Protein AF-A0A7W8G8N9-F1 (afdb_monomer)

Secondary structure (DSSP, 8-state):
-HHHHHHHHHHHHT--S-TTTEEEEEEEE--EEEEEESSS-EEEEEEEEEEEEEEEE-GGGEEEEEEEEEEEEEEEETT-S-PEEEEEEEEEEEEEEEEEESSSEEEEEEEEEEEEEEEEEETTEEEEEEEEEEEEEEEEEEEEETTEEEEEEEEEEEEEEEEEEEEEEEETTEEEEEEEEEEEEEEEEEEEEEEEEE-

Nearest PDB structures (foldseek):
  1uyn-assembly1_X  TM=4.243E-01  e=3.999E-04  Neisseria meningitidis
  2qom-assembly1_A  TM=3.399E-01  e=2.662E-04  Escherichia coli O157:H7
  2qom-assembly2_B  TM=3.296E-01  e=3.950E-03  Escherichia coli O157:H7
  2wvp-assembly1_A  TM=2.302E-01  e=1.428E-03  Escherichia coli K-12
  7q5c-assembly1_XXX  TM=2.613E-01  e=8.055E-03  Escherichia coli K-12

Structure (mmCIF, N/CA/C/O backbone):
data_AF-A0A7W8G8N9-F1
#
_entry.id   AF-A0A7W8G8N9-F1
#
loop_
_atom_site.group_PDB
_atom_site.id
_atom_site.type_symbol
_atom_site.label_atom_id
_atom_site.label_alt_id
_atom_site.label_comp_id
_atom_site.label_asym_id
_atom_site.label_entity_id
_atom_site.label_seq_id
_atom_site.pdbx_PDB_ins_code
_atom_site.Cartn_x
_atom_site.Cartn_y
_atom_site.Cartn_z
_atom_site.occupancy
_atom_site.B_iso_or_equiv
_atom_site.auth_seq_id
_atom_site.auth_comp_id
_atom_site.auth_asym_id
_atom_site.auth_atom_id
_atom_site.pdbx_PDB_model_num
ATOM 1 N N . MET A 1 1 ? 15.206 -19.405 14.330 1.00 48.53 1 MET A N 1
ATOM 2 C CA . MET A 1 1 ? 13.987 -19.576 13.503 1.00 48.53 1 MET A CA 1
ATOM 3 C C . MET A 1 1 ? 12.768 -20.035 14.305 1.00 48.53 1 MET A C 1
ATOM 5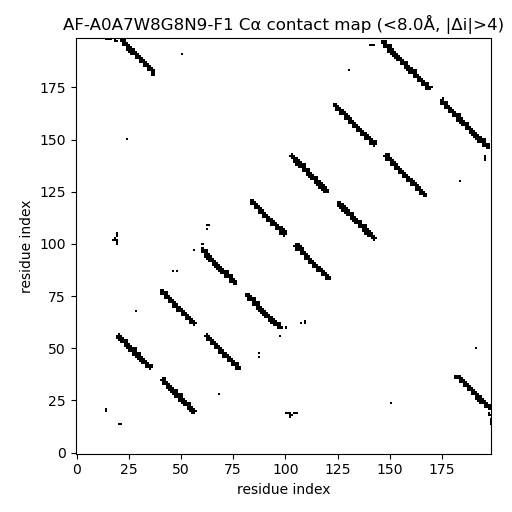 O O . MET A 1 1 ? 11.879 -19.221 14.486 1.00 48.53 1 MET A O 1
ATOM 9 N N . LYS A 1 2 ? 12.717 -21.251 14.879 1.00 38.56 2 LYS A N 1
ATOM 10 C CA . LYS A 1 2 ? 11.524 -21.741 15.622 1.00 38.56 2 LYS A CA 1
ATOM 11 C C . LYS A 1 2 ? 11.072 -20.841 16.795 1.00 38.56 2 LYS A C 1
ATOM 13 O O . LYS A 1 2 ? 9.882 -20.669 17.009 1.00 38.56 2 LYS A O 1
ATOM 18 N N . LYS A 1 3 ? 12.019 -20.209 17.503 1.00 44.34 3 LYS A N 1
ATOM 19 C CA . LYS A 1 3 ? 11.740 -19.270 18.612 1.00 44.34 3 LYS A CA 1
ATOM 20 C C . LYS A 1 3 ? 11.187 -17.907 18.158 1.00 44.34 3 LYS A C 1
ATOM 22 O O . LYS A 1 3 ? 10.448 -17.286 18.904 1.00 44.34 3 LYS A O 1
ATOM 27 N N . LEU A 1 4 ? 11.517 -17.472 16.939 1.00 42.84 4 LEU A N 1
ATOM 28 C CA . LEU A 1 4 ? 10.998 -16.233 16.342 1.00 42.84 4 LEU A CA 1
ATOM 29 C C . LEU A 1 4 ? 9.563 -16.423 15.838 1.00 42.84 4 LEU A C 1
ATOM 31 O O . LEU A 1 4 ? 8.729 -15.554 16.043 1.00 42.84 4 LEU A O 1
ATOM 35 N N . ILE A 1 5 ? 9.261 -17.596 15.270 1.00 56.84 5 ILE A N 1
ATOM 36 C CA . ILE A 1 5 ? 7.900 -17.966 14.850 1.00 56.84 5 ILE A CA 1
ATOM 37 C C . ILE A 1 5 ? 6.982 -18.111 16.070 1.00 56.84 5 ILE A C 1
ATOM 39 O O . ILE A 1 5 ? 5.859 -17.627 16.051 1.00 56.84 5 ILE A O 1
ATOM 43 N N . ALA A 1 6 ? 7.472 -18.715 17.158 1.00 49.41 6 ALA A N 1
ATOM 44 C CA . ALA A 1 6 ? 6.721 -18.813 18.409 1.00 49.41 6 ALA A CA 1
ATOM 45 C C . ALA A 1 6 ? 6.484 -17.442 19.067 1.00 49.41 6 ALA A C 1
ATOM 47 O O . ALA A 1 6 ? 5.427 -17.230 19.646 1.00 49.41 6 ALA A O 1
ATOM 48 N N . LEU A 1 7 ? 7.434 -16.506 18.951 1.00 44.06 7 LEU A N 1
ATOM 49 C CA . LEU A 1 7 ? 7.271 -15.133 19.435 1.00 44.06 7 LEU A CA 1
ATOM 50 C C . LEU A 1 7 ? 6.259 -14.352 18.584 1.00 44.06 7 LEU A C 1
ATOM 52 O O . LEU A 1 7 ? 5.399 -13.683 19.142 1.00 44.06 7 LEU A O 1
ATOM 56 N N . ALA A 1 8 ? 6.305 -14.493 17.256 1.00 47.44 8 ALA A N 1
ATOM 57 C CA . ALA A 1 8 ? 5.308 -13.914 16.356 1.00 47.44 8 ALA A CA 1
ATOM 58 C C . ALA A 1 8 ? 3.906 -14.483 16.631 1.00 47.44 8 ALA A C 1
ATOM 60 O O . ALA A 1 8 ? 2.953 -13.725 16.773 1.00 47.44 8 ALA A O 1
ATOM 61 N N . ALA A 1 9 ? 3.788 -15.802 16.810 1.00 50.22 9 ALA A N 1
ATOM 62 C CA . ALA A 1 9 ? 2.537 -16.458 17.179 1.00 50.22 9 ALA A CA 1
ATOM 63 C C . ALA A 1 9 ? 2.043 -16.041 18.574 1.00 50.22 9 ALA A C 1
ATOM 65 O O . ALA A 1 9 ? 0.850 -15.847 18.755 1.00 50.22 9 ALA A O 1
ATOM 66 N N . ALA A 1 10 ? 2.933 -15.857 19.553 1.00 50.75 10 ALA A N 1
ATOM 67 C CA . ALA A 1 10 ? 2.563 -15.395 20.891 1.00 50.75 10 ALA A CA 1
ATOM 68 C C . ALA A 1 10 ? 2.093 -13.931 20.896 1.00 50.75 10 ALA A C 1
ATOM 70 O O . ALA A 1 10 ? 1.138 -13.618 21.596 1.00 50.75 10 ALA A O 1
ATOM 71 N N . ILE A 1 11 ? 2.709 -13.061 20.086 1.00 54.09 11 ILE A N 1
ATOM 72 C CA . ILE A 1 11 ? 2.257 -11.675 19.877 1.00 54.09 11 ILE A CA 1
ATOM 73 C C . ILE A 1 11 ? 0.887 -11.651 19.181 1.00 54.09 11 ILE A C 1
ATOM 75 O O . ILE A 1 11 ? 0.039 -10.837 19.537 1.00 54.09 11 ILE A O 1
ATOM 79 N N . LEU A 1 12 ? 0.656 -12.562 18.229 1.00 45.12 12 LEU A N 1
ATOM 80 C CA . LEU A 1 12 ? -0.636 -12.728 17.559 1.00 45.12 12 LEU A CA 1
ATOM 81 C C . LEU A 1 12 ? -1.718 -13.259 18.519 1.00 45.12 12 LEU A C 1
ATOM 83 O O . LEU A 1 12 ? -2.850 -12.790 18.478 1.00 45.12 12 LEU A O 1
ATOM 87 N N . LEU A 1 13 ? -1.375 -14.202 19.404 1.00 47.62 13 LEU A N 1
ATOM 88 C CA . LEU A 1 13 ? -2.315 -14.892 20.299 1.00 47.62 13 LEU A CA 1
ATOM 89 C C . LEU A 1 13 ? -2.592 -14.162 21.624 1.00 47.62 13 LEU A C 1
ATOM 91 O O . LEU A 1 13 ? -3.596 -14.452 22.266 1.00 47.62 13 LEU A O 1
ATOM 95 N N . SER A 1 14 ? -1.745 -13.223 22.057 1.00 44.94 14 SER A N 1
ATOM 96 C CA . SER A 1 14 ? -1.940 -12.473 23.311 1.00 44.94 14 SER A CA 1
ATOM 97 C C . SER A 1 14 ? -2.883 -11.269 23.174 1.00 44.94 14 SER A C 1
ATOM 99 O O . SER A 1 14 ? -2.823 -10.355 23.991 1.00 44.94 14 SER A O 1
ATOM 101 N N . SER A 1 15 ? -3.682 -11.211 22.110 1.00 43.88 15 SER A N 1
ATOM 102 C CA . SER A 1 15 ? -4.340 -9.991 21.630 1.00 43.88 15 SER A CA 1
ATOM 103 C C . SER A 1 15 ? -5.867 -9.990 21.813 1.00 43.88 15 SER A C 1
ATOM 105 O O . SER A 1 15 ? -6.581 -9.245 21.151 1.00 43.88 15 SER A O 1
ATOM 107 N N . SER A 1 16 ? -6.374 -10.806 22.742 1.00 44.44 16 SER A N 1
ATOM 108 C CA . SER A 1 16 ? -7.806 -10.948 23.006 1.00 44.44 16 SER A CA 1
ATOM 109 C C . SER A 1 16 ? -8.349 -9.846 23.922 1.00 44.44 16 SER A C 1
ATOM 111 O O . SER A 1 16 ? -8.601 -10.108 25.096 1.00 44.44 16 SER A O 1
ATOM 113 N N . THR A 1 17 ? -8.584 -8.646 23.400 1.00 45.06 17 THR A N 1
ATOM 114 C CA . THR A 1 17 ? -9.578 -7.720 23.964 1.00 45.06 17 THR A CA 1
ATOM 115 C C . THR A 1 17 ? -10.003 -6.683 22.935 1.00 45.06 17 THR A C 1
ATOM 117 O O . THR A 1 17 ? -9.172 -6.061 22.304 1.00 45.06 17 THR A O 1
ATOM 120 N N . LEU A 1 18 ? -11.322 -6.488 22.823 1.00 47.38 18 LEU A N 1
ATOM 121 C CA . LEU A 1 18 ? -12.017 -5.422 22.091 1.00 47.38 18 LEU A CA 1
ATOM 122 C C . LEU A 1 18 ? -11.730 -5.328 20.577 1.00 47.38 18 LEU A C 1
ATOM 124 O O . LEU A 1 18 ? -10.615 -5.143 20.121 1.00 47.38 18 LEU A O 1
ATOM 128 N N . PHE A 1 19 ? -12.814 -5.317 19.794 1.00 46.56 19 PHE A N 1
ATOM 129 C CA . PHE A 1 19 ? -12.845 -5.161 18.326 1.00 46.56 19 PHE A CA 1
ATOM 130 C C . PHE A 1 19 ? -11.933 -4.049 17.767 1.00 46.56 19 PHE A C 1
ATOM 132 O O . PHE A 1 19 ? -11.552 -4.091 16.602 1.00 46.56 19 PHE A O 1
ATOM 139 N N . ALA A 1 20 ? -11.623 -3.041 18.586 1.00 52.78 20 ALA A N 1
ATOM 140 C CA . ALA A 1 20 ? -10.784 -1.915 18.214 1.00 52.78 20 ALA A CA 1
ATOM 141 C C . ALA A 1 20 ? -9.276 -2.161 18.403 1.00 52.78 20 ALA A C 1
ATOM 143 O O . ALA A 1 20 ? -8.500 -1.440 17.794 1.00 52.78 20 ALA A O 1
ATOM 144 N N . GLU A 1 21 ? -8.827 -3.121 19.217 1.00 66.81 21 GLU A N 1
ATOM 145 C CA . GLU A 1 21 ? -7.396 -3.246 19.543 1.00 66.81 21 GLU A CA 1
ATOM 146 C C . GLU A 1 21 ? -6.613 -3.984 18.460 1.00 66.81 21 GLU A C 1
ATOM 148 O O . GLU A 1 21 ? -5.436 -3.686 18.274 1.00 66.81 21 GLU A O 1
ATOM 153 N N . ASN A 1 22 ? -7.242 -4.911 17.725 1.00 77.50 22 ASN A N 1
ATOM 154 C CA . ASN A 1 22 ? -6.600 -5.654 16.641 1.00 77.50 22 ASN A CA 1
ATOM 155 C C . ASN A 1 22 ? -7.608 -6.013 15.540 1.00 77.50 22 ASN A C 1
ATOM 157 O O . ASN A 1 22 ? -8.612 -6.679 15.796 1.00 77.50 22 ASN A O 1
ATOM 161 N N . ALA A 1 23 ? -7.316 -5.619 14.303 1.00 85.06 23 ALA A N 1
ATOM 162 C CA . ALA A 1 23 ? -8.115 -5.980 13.139 1.00 85.06 23 ALA A CA 1
ATOM 163 C C . ALA A 1 23 ? -7.217 -6.399 11.975 1.00 85.06 23 ALA A C 1
ATOM 165 O O . ALA A 1 23 ? -6.182 -5.784 11.715 1.00 85.06 23 ALA A O 1
ATOM 166 N N . PHE A 1 24 ? -7.641 -7.443 11.267 1.00 91.38 24 PHE A N 1
ATOM 167 C CA . PHE A 1 24 ? -7.168 -7.732 9.924 1.00 91.38 24 PHE A CA 1
ATOM 168 C C . PHE A 1 24 ? -8.117 -7.105 8.911 1.00 91.38 24 PHE A C 1
ATOM 170 O O . PHE A 1 24 ? -9.329 -7.309 8.975 1.00 91.38 24 PHE A O 1
ATOM 177 N N . HIS A 1 25 ? -7.571 -6.381 7.951 1.00 93.44 25 HIS A N 1
ATOM 178 C CA . HIS A 1 25 ? -8.312 -5.835 6.827 1.00 93.44 25 HIS A CA 1
ATOM 179 C C . HIS A 1 25 ? -7.934 -6.606 5.568 1.00 93.44 25 HIS A C 1
ATOM 181 O O . HIS A 1 25 ? -6.755 -6.845 5.320 1.00 93.44 25 HIS A O 1
ATOM 187 N N . PHE A 1 26 ? -8.932 -6.996 4.779 1.00 93.44 26 PHE A N 1
ATOM 188 C CA . PHE A 1 26 ? -8.748 -7.654 3.486 1.00 93.44 26 PHE A CA 1
ATOM 189 C C . PHE A 1 26 ? -9.668 -7.014 2.457 1.00 93.44 26 PHE A C 1
ATOM 191 O O . PHE A 1 26 ? -10.882 -6.921 2.674 1.00 93.44 26 PHE A O 1
ATOM 198 N N . GLY A 1 27 ? -9.121 -6.579 1.331 1.00 93.62 27 GLY A N 1
ATOM 199 C CA . GLY A 1 27 ? -9.904 -5.824 0.371 1.00 93.62 27 GLY A CA 1
ATOM 200 C C . GLY A 1 27 ? -9.196 -5.546 -0.937 1.00 93.62 27 GLY A C 1
ATOM 201 O O . GLY A 1 27 ? -8.288 -6.269 -1.344 1.00 93.62 27 GLY A O 1
ATOM 202 N N . LEU A 1 28 ? -9.663 -4.493 -1.594 1.00 93.69 28 LEU A N 1
ATOM 203 C CA . LEU A 1 28 ? -9.121 -4.003 -2.848 1.00 93.69 28 LEU A CA 1
ATOM 204 C C . LEU A 1 28 ? -8.520 -2.616 -2.641 1.00 93.69 28 LEU A C 1
ATOM 206 O O . LEU A 1 28 ? -9.103 -1.786 -1.940 1.00 93.69 28 LEU A O 1
ATOM 210 N N . GLY A 1 29 ? -7.373 -2.379 -3.264 1.00 90.44 29 GLY A N 1
ATOM 211 C CA . GLY A 1 29 ? -6.749 -1.073 -3.426 1.00 90.44 29 GLY A CA 1
ATOM 212 C C . GLY A 1 29 ? -6.840 -0.623 -4.881 1.00 90.44 29 GLY A C 1
ATOM 213 O O . GLY A 1 29 ? -6.778 -1.447 -5.791 1.00 90.44 29 GLY A O 1
ATOM 214 N N . ILE A 1 30 ? -6.998 0.680 -5.107 1.00 90.25 30 ILE A N 1
ATOM 215 C CA . ILE A 1 30 ? -6.986 1.266 -6.458 1.00 90.25 30 ILE A CA 1
ATOM 216 C C . ILE A 1 30 ? -5.950 2.393 -6.487 1.00 90.25 30 ILE A C 1
ATOM 218 O O . ILE A 1 30 ? -6.334 3.566 -6.484 1.00 90.25 30 ILE A O 1
ATOM 222 N N . PRO A 1 31 ? -4.642 2.085 -6.413 1.00 85.88 31 PRO A N 1
ATOM 223 C CA . PRO A 1 31 ? -3.622 3.122 -6.424 1.00 85.88 31 PRO A CA 1
ATOM 224 C C . PRO A 1 31 ? -3.644 3.874 -7.759 1.00 85.88 31 PRO A C 1
ATOM 226 O O . PRO A 1 31 ? -3.735 3.287 -8.841 1.00 85.88 31 PRO A O 1
ATOM 229 N N . VAL A 1 32 ? -3.560 5.197 -7.660 1.00 84.69 32 VAL A N 1
ATOM 230 C CA . VAL A 1 32 ? -3.437 6.103 -8.801 1.00 84.69 32 VAL A CA 1
ATOM 231 C C . VAL A 1 32 ? -2.285 7.051 -8.515 1.00 84.69 32 VAL A C 1
ATOM 233 O O . VAL A 1 32 ? -2.294 7.754 -7.501 1.00 84.69 32 VAL A O 1
ATOM 236 N N . GLY A 1 33 ? -1.297 7.065 -9.403 1.00 82.56 33 GLY A N 1
ATOM 237 C CA . GLY A 1 33 ? -0.061 7.813 -9.210 1.00 82.56 33 GLY A CA 1
ATOM 238 C C . GLY A 1 33 ? 0.340 8.631 -10.427 1.00 82.56 33 GLY A C 1
ATOM 239 O O . GLY A 1 33 ? 0.040 8.279 -11.570 1.00 82.56 33 GLY A O 1
ATOM 240 N N . SER A 1 34 ? 1.037 9.732 -10.159 1.00 81.94 34 SER A N 1
ATOM 241 C CA . SER A 1 34 ? 1.755 10.516 -11.159 1.00 81.94 34 SER A CA 1
ATOM 242 C C . SER A 1 34 ? 3.201 10.664 -10.713 1.00 81.94 34 SER A C 1
ATOM 244 O O . SER A 1 34 ? 3.469 11.037 -9.568 1.00 81.94 34 SER A O 1
ATOM 246 N N . TYR A 1 35 ? 4.118 10.422 -11.638 1.00 79.81 35 TYR A N 1
ATOM 247 C CA . TYR A 1 35 ? 5.549 10.367 -11.382 1.00 79.81 35 TYR A CA 1
ATOM 248 C C . TYR A 1 35 ? 6.285 11.217 -12.407 1.00 79.81 35 TYR A C 1
ATOM 250 O O . TYR A 1 35 ? 5.902 11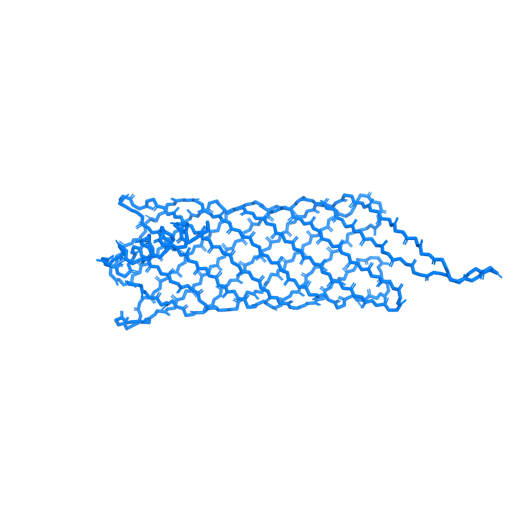.250 -13.577 1.00 79.81 35 TYR A O 1
ATOM 258 N N . SER A 1 36 ? 7.339 11.888 -11.962 1.00 76.50 36 SER A N 1
ATOM 259 C CA . SER A 1 36 ? 8.265 12.632 -12.809 1.00 76.50 36 SER A CA 1
ATOM 260 C C . SER A 1 36 ? 9.591 11.876 -12.892 1.00 76.50 36 SER A C 1
ATOM 262 O O . SER A 1 36 ? 10.226 11.632 -11.857 1.00 76.50 36 SER A O 1
ATOM 264 N N . GLY A 1 37 ? 10.000 11.508 -14.108 1.00 64.88 37 GLY A N 1
ATOM 265 C CA . GLY A 1 37 ? 11.366 11.081 -14.416 1.00 64.88 37 GLY A CA 1
ATOM 266 C C . GLY A 1 37 ? 12.279 12.290 -14.634 1.00 64.88 37 GLY A C 1
ATOM 267 O O . GLY A 1 37 ? 11.806 13.359 -15.019 1.00 64.88 37 GLY A O 1
ATOM 268 N N . ASN A 1 38 ? 13.577 12.139 -14.362 1.00 55.75 38 ASN A N 1
ATOM 269 C CA . ASN A 1 38 ? 14.533 13.241 -14.518 1.00 55.75 38 ASN A CA 1
ATOM 270 C C . ASN A 1 38 ? 14.871 13.548 -15.987 1.00 55.75 38 ASN A C 1
ATOM 272 O O . ASN A 1 38 ? 15.139 14.712 -16.274 1.00 55.75 38 ASN A O 1
ATOM 276 N N . ASP A 1 39 ? 14.816 12.562 -16.894 1.00 54.69 39 ASP A N 1
ATOM 277 C CA . ASP A 1 39 ? 15.228 12.746 -18.295 1.00 54.69 39 ASP A CA 1
ATOM 278 C C . ASP A 1 39 ? 14.224 12.186 -19.337 1.00 54.69 39 ASP A C 1
ATOM 280 O O . ASP A 1 39 ? 14.036 12.821 -20.376 1.00 54.69 39 ASP A O 1
ATOM 284 N N . ASP A 1 40 ? 13.486 11.102 -19.045 1.00 50.97 40 ASP A N 1
ATOM 285 C CA . ASP A 1 40 ? 12.610 10.408 -20.024 1.00 50.97 40 ASP A CA 1
ATOM 286 C C . ASP A 1 40 ? 11.085 10.630 -19.860 1.00 50.97 40 ASP A C 1
ATOM 288 O O . ASP A 1 40 ? 10.252 9.884 -20.387 1.00 50.97 40 ASP A O 1
ATOM 292 N N . GLY A 1 41 ? 10.702 11.714 -19.181 1.00 60.81 41 GLY A N 1
ATOM 293 C CA . GLY A 1 41 ? 9.319 12.196 -19.132 1.00 60.81 41 GLY A CA 1
ATOM 294 C C . GLY A 1 41 ? 8.485 11.673 -17.958 1.00 60.81 41 GLY A C 1
ATOM 295 O O . GLY A 1 41 ? 8.851 10.751 -17.226 1.00 60.81 41 GLY A O 1
ATOM 296 N N . ASP A 1 42 ? 7.345 12.326 -17.736 1.00 76.69 42 ASP A N 1
ATOM 297 C CA . ASP A 1 42 ? 6.413 11.939 -16.676 1.00 76.69 42 ASP A CA 1
ATOM 298 C C . ASP A 1 42 ? 5.716 10.616 -17.036 1.00 76.69 42 ASP A C 1
ATOM 300 O O . ASP A 1 42 ? 5.434 10.340 -18.204 1.00 76.69 42 ASP A O 1
ATOM 304 N N . PHE A 1 43 ? 5.329 9.825 -16.040 1.00 76.69 43 PHE A N 1
ATOM 305 C CA . PHE A 1 43 ? 4.462 8.665 -16.239 1.00 76.69 43 PHE A CA 1
ATOM 306 C C . PHE A 1 43 ? 3.326 8.639 -15.220 1.00 76.69 43 PHE A C 1
ATOM 308 O O . PHE A 1 43 ? 3.410 9.199 -14.127 1.00 76.69 43 PHE A O 1
ATOM 315 N N . SER A 1 44 ? 2.228 7.991 -15.599 1.00 82.94 44 SER A N 1
ATOM 316 C CA . SER A 1 44 ? 1.085 7.747 -14.720 1.00 82.94 44 SER A CA 1
ATOM 317 C C . SER A 1 44 ? 0.876 6.254 -14.532 1.00 82.94 44 SER A C 1
ATOM 319 O O . SER A 1 44 ? 1.126 5.462 -15.446 1.00 82.94 44 SER A O 1
ATOM 321 N N . THR A 1 45 ? 0.418 5.872 -13.345 1.00 80.88 45 THR A N 1
ATOM 322 C CA . THR A 1 45 ? 0.079 4.484 -13.035 1.00 80.88 45 THR A CA 1
ATOM 323 C C . THR A 1 45 ? -1.362 4.394 -12.564 1.00 80.88 45 THR A C 1
ATOM 325 O O . THR A 1 45 ? -1.890 5.276 -11.878 1.00 80.88 45 THR A O 1
ATOM 328 N N . SER A 1 46 ? -2.005 3.301 -12.953 1.00 84.19 46 SER A N 1
ATOM 329 C CA . SER A 1 46 ? -3.295 2.891 -12.414 1.00 84.19 46 SER A CA 1
ATOM 330 C C . SER A 1 46 ? -3.284 1.384 -12.252 1.00 84.19 46 SER A C 1
ATOM 332 O O . SER A 1 46 ? -3.043 0.678 -13.235 1.00 84.19 46 SER A O 1
ATOM 334 N N . ALA A 1 47 ? -3.563 0.899 -11.049 1.00 86.19 47 ALA A N 1
ATOM 335 C CA . ALA A 1 47 ? -3.635 -0.529 -10.771 1.00 86.19 47 ALA A CA 1
ATOM 336 C C . ALA A 1 47 ? -4.884 -0.885 -9.965 1.00 86.19 47 ALA A C 1
ATOM 338 O O . ALA A 1 47 ? -5.586 -0.018 -9.433 1.00 86.19 47 ALA A O 1
ATOM 339 N N . VAL A 1 48 ? -5.163 -2.182 -9.909 1.00 90.12 48 VAL A N 1
ATOM 340 C CA . VAL A 1 48 ? -6.089 -2.771 -8.950 1.00 90.12 48 VAL A CA 1
ATOM 341 C C . VAL A 1 48 ? -5.330 -3.840 -8.187 1.00 90.12 48 VAL A C 1
ATOM 343 O O . VAL A 1 48 ? -4.830 -4.802 -8.776 1.00 90.12 48 VAL A O 1
ATOM 346 N N . ASP A 1 49 ? -5.309 -3.682 -6.871 1.00 90.44 49 ASP A N 1
ATOM 347 C CA . ASP A 1 49 ? -4.525 -4.525 -5.987 1.00 90.44 49 ASP A CA 1
ATOM 348 C C . ASP A 1 49 ? -5.428 -5.258 -5.003 1.00 90.44 49 ASP A C 1
ATOM 350 O O . ASP A 1 49 ? -6.411 -4.714 -4.499 1.00 90.44 49 ASP A O 1
ATOM 354 N N . PHE A 1 50 ? -5.064 -6.492 -4.675 1.00 94.06 50 PHE A N 1
ATOM 355 C CA . PHE A 1 50 ? -5.483 -7.097 -3.425 1.00 94.06 50 PHE A CA 1
ATOM 356 C C . PHE A 1 50 ? -4.712 -6.434 -2.288 1.00 94.06 50 PHE A C 1
ATOM 358 O O . PHE A 1 50 ? -3.484 -6.368 -2.315 1.00 94.06 50 PHE A O 1
ATOM 365 N N . TYR A 1 51 ? -5.439 -5.981 -1.275 1.00 93.81 51 TYR A N 1
ATOM 366 C CA . TYR A 1 51 ? -4.886 -5.332 -0.100 1.00 93.81 51 TYR A CA 1
ATOM 367 C C . TYR A 1 51 ? -5.125 -6.169 1.147 1.00 93.81 51 TYR A C 1
ATOM 369 O O . TYR A 1 51 ? -6.237 -6.655 1.379 1.00 93.81 51 TYR A O 1
ATOM 377 N N . ALA A 1 52 ? -4.096 -6.272 1.980 1.00 94.25 52 ALA A N 1
ATOM 378 C CA . ALA A 1 52 ? -4.219 -6.782 3.328 1.00 94.25 52 ALA A CA 1
ATOM 379 C C . ALA A 1 52 ? -3.450 -5.900 4.309 1.00 94.25 52 ALA A C 1
ATOM 381 O O . ALA A 1 52 ? -2.302 -5.532 4.058 1.00 94.25 52 ALA A O 1
ATOM 382 N N . ASP A 1 53 ? -4.046 -5.623 5.463 1.00 93.44 53 ASP A N 1
ATOM 383 C CA . ASP A 1 53 ? -3.317 -5.036 6.579 1.00 93.44 53 ASP A CA 1
ATOM 384 C C . ASP A 1 53 ? -3.672 -5.688 7.909 1.00 93.44 53 ASP A C 1
ATOM 386 O O . ASP A 1 53 ? -4.735 -6.283 8.096 1.00 93.44 53 ASP A O 1
ATOM 390 N N . TRP A 1 54 ? -2.728 -5.585 8.831 1.00 92.94 54 TRP A N 1
ATOM 391 C CA . TRP A 1 54 ? -2.946 -5.822 10.240 1.00 92.94 54 TRP A CA 1
ATOM 392 C C . TRP A 1 54 ? -2.784 -4.501 10.971 1.00 92.94 54 TRP A C 1
ATOM 394 O O . TRP A 1 54 ? -1.695 -3.923 10.976 1.00 92.94 54 TRP A O 1
ATOM 404 N N . THR A 1 55 ? -3.852 -4.051 11.618 1.00 91.00 55 THR A N 1
ATOM 405 C CA . THR A 1 55 ? -3.863 -2.837 12.427 1.00 91.00 55 THR A CA 1
ATOM 406 C C . THR A 1 55 ? -4.004 -3.199 13.897 1.00 91.00 55 THR A C 1
ATOM 408 O O . THR A 1 55 ? -4.898 -3.952 14.287 1.00 91.00 55 THR A O 1
ATOM 411 N N . ARG A 1 56 ? -3.136 -2.613 14.722 1.00 88.44 56 ARG A N 1
ATOM 412 C CA . ARG A 1 56 ? -3.157 -2.697 16.178 1.00 88.44 56 ARG A CA 1
ATOM 413 C C . ARG A 1 56 ? -3.325 -1.316 16.795 1.00 88.44 56 ARG A C 1
ATOM 415 O O . ARG A 1 56 ? -2.568 -0.397 16.486 1.00 88.44 56 ARG A O 1
ATOM 422 N N . ILE A 1 57 ? -4.254 -1.198 17.733 1.00 88.00 57 ILE A N 1
ATOM 423 C CA . ILE A 1 57 ? -4.464 -0.004 18.549 1.00 88.00 57 ILE A CA 1
ATOM 424 C C . ILE A 1 57 ? -4.114 -0.363 19.988 1.00 88.00 57 ILE A C 1
ATOM 426 O O . ILE A 1 57 ? -4.765 -1.182 20.627 1.00 88.00 57 ILE A O 1
ATOM 430 N N . ALA A 1 58 ? -3.029 0.224 20.477 1.00 81.81 58 ALA A N 1
ATOM 431 C CA . ALA A 1 58 ? -2.587 0.092 21.852 1.00 81.81 58 ALA A CA 1
ATOM 432 C C . ALA A 1 58 ? -3.368 1.033 22.782 1.00 81.81 58 ALA A C 1
ATOM 434 O O . ALA A 1 58 ? -4.136 1.902 22.352 1.00 81.81 58 ALA A O 1
ATOM 435 N N . GLU A 1 59 ? -3.122 0.884 24.084 1.00 71.69 59 GLU A N 1
ATOM 436 C CA . GLU A 1 59 ? -3.688 1.761 25.102 1.00 71.69 59 GLU A CA 1
ATOM 437 C C . GLU A 1 59 ? -3.457 3.238 24.757 1.00 71.69 59 GLU A C 1
ATOM 439 O O . GLU A 1 59 ? -2.383 3.642 24.302 1.00 71.69 59 GLU A O 1
ATOM 444 N N . ARG A 1 60 ? -4.482 4.060 25.010 1.00 78.12 60 ARG A N 1
ATOM 445 C CA . ARG A 1 60 ? -4.504 5.500 24.707 1.00 78.12 60 ARG A CA 1
ATOM 446 C C . ARG A 1 60 ? -4.514 5.842 23.218 1.00 78.12 60 ARG A C 1
ATOM 448 O O . ARG A 1 60 ? -4.216 6.985 22.898 1.00 78.12 60 ARG A O 1
ATOM 455 N N . GLY A 1 61 ? -4.858 4.909 22.331 1.00 84.06 61 GLY A N 1
ATOM 456 C CA . GLY A 1 61 ? -5.120 5.192 20.916 1.00 84.06 61 GLY A CA 1
ATOM 457 C C . GLY A 1 61 ? -3.882 5.186 20.019 1.00 84.06 61 GLY A C 1
ATOM 458 O O . GLY A 1 61 ? -4.003 5.447 18.823 1.00 84.06 61 GLY A O 1
ATOM 459 N N . PHE A 1 62 ? -2.694 4.867 20.546 1.00 89.75 62 PHE A N 1
ATOM 460 C CA . PHE A 1 62 ? -1.513 4.683 19.702 1.00 89.75 62 PHE A CA 1
ATOM 461 C C . PHE A 1 62 ? -1.764 3.556 18.700 1.00 89.75 62 PHE A C 1
ATOM 463 O O . PHE A 1 62 ? -2.159 2.459 19.082 1.00 89.75 62 PHE A O 1
ATOM 470 N N . THR A 1 63 ? -1.551 3.831 17.420 1.00 91.75 63 THR A N 1
ATOM 471 C CA . THR A 1 63 ? -1.909 2.925 16.328 1.00 91.75 63 THR A CA 1
ATOM 472 C C . THR A 1 63 ? -0.664 2.501 15.572 1.00 91.75 63 THR A C 1
ATOM 474 O O . THR A 1 63 ? 0.179 3.332 15.239 1.00 91.75 63 THR A O 1
ATOM 477 N N . PHE A 1 64 ? -0.574 1.213 15.280 1.00 92.44 64 PHE A N 1
ATOM 478 C CA . PHE A 1 64 ? 0.447 0.602 14.446 1.00 92.44 64 PHE A CA 1
ATOM 479 C C . PHE A 1 64 ? -0.229 -0.233 13.363 1.00 92.44 64 PHE A C 1
ATOM 481 O O . PHE A 1 64 ? -1.207 -0.918 13.655 1.00 92.44 64 PHE A O 1
ATOM 488 N N . ASN A 1 65 ? 0.285 -0.212 12.137 1.00 93.00 65 ASN A N 1
ATOM 489 C CA . ASN A 1 65 ? -0.159 -1.133 11.098 1.00 93.00 65 ASN A CA 1
ATOM 490 C C . ASN A 1 65 ? 1.014 -1.739 10.320 1.00 93.00 65 ASN A C 1
ATOM 492 O O . ASN A 1 65 ? 2.084 -1.141 10.212 1.00 93.00 65 ASN A O 1
ATOM 496 N N . LEU A 1 66 ? 0.783 -2.935 9.787 1.00 94.88 66 LEU A N 1
ATOM 497 C CA . LEU A 1 66 ? 1.597 -3.579 8.762 1.00 94.88 66 LEU A CA 1
ATOM 498 C C . LEU A 1 66 ? 0.699 -3.849 7.568 1.00 94.88 66 LEU A C 1
ATOM 500 O O . LEU A 1 66 ? -0.362 -4.446 7.741 1.00 94.88 66 LEU A O 1
ATOM 504 N N . ASN A 1 67 ? 1.114 -3.431 6.381 1.00 93.94 67 ASN A N 1
ATOM 505 C CA . ASN A 1 67 ? 0.306 -3.544 5.178 1.00 93.94 67 ASN A CA 1
ATOM 506 C C . ASN A 1 67 ? 1.067 -4.206 4.028 1.00 93.94 67 ASN A C 1
ATOM 508 O O . ASN A 1 67 ? 2.293 -4.146 3.931 1.00 93.94 67 ASN A O 1
ATOM 512 N N . PHE A 1 68 ? 0.297 -4.868 3.176 1.00 94.56 68 PHE A N 1
ATOM 513 C CA . PHE A 1 68 ? 0.740 -5.542 1.971 1.00 94.56 68 PHE A CA 1
ATOM 514 C C . PHE A 1 68 ? -0.278 -5.293 0.860 1.00 94.56 68 PHE A C 1
ATOM 516 O O . PHE A 1 68 ? -1.490 -5.323 1.096 1.00 94.56 68 PHE A O 1
ATOM 523 N N . ALA A 1 69 ? 0.205 -5.096 -0.359 1.00 93.44 69 ALA A N 1
ATOM 524 C CA . ALA A 1 69 ? -0.625 -5.221 -1.542 1.00 93.44 69 ALA A CA 1
ATOM 525 C C . ALA A 1 69 ? 0.089 -5.963 -2.660 1.00 93.44 69 ALA A C 1
ATOM 527 O O . ALA A 1 69 ? 1.310 -5.898 -2.787 1.00 93.44 69 ALA A O 1
ATOM 528 N N . ALA A 1 70 ? -0.706 -6.648 -3.472 1.00 93.69 70 ALA A N 1
ATOM 529 C CA . ALA A 1 70 ? -0.263 -7.194 -4.738 1.00 93.69 70 ALA A CA 1
ATOM 530 C C . ALA A 1 70 ? -1.365 -7.046 -5.778 1.00 93.69 70 ALA A C 1
ATOM 532 O O . ALA A 1 70 ? -2.533 -7.310 -5.484 1.00 93.69 70 ALA A O 1
ATOM 533 N N . GLY A 1 71 ? -1.004 -6.664 -6.990 1.00 92.88 71 GLY A N 1
ATOM 534 C CA . GLY A 1 71 ? -1.981 -6.409 -8.032 1.00 92.88 71 GLY A CA 1
ATOM 535 C C . GLY A 1 71 ? -1.380 -6.290 -9.407 1.00 92.88 71 GLY A C 1
ATOM 536 O O . GLY A 1 71 ? -0.227 -6.641 -9.635 1.00 92.88 71 GLY A O 1
ATOM 537 N N . SER A 1 72 ? -2.206 -5.805 -10.322 1.00 90.69 72 SER A N 1
ATOM 538 C CA . SER A 1 72 ? -1.809 -5.562 -11.702 1.00 90.69 72 SER A CA 1
ATOM 539 C C . SER A 1 72 ? -2.451 -4.279 -12.205 1.00 90.69 72 SER A C 1
ATOM 541 O O . SER A 1 72 ? -3.528 -3.873 -11.753 1.00 90.69 72 SER A O 1
ATOM 543 N N . GLY A 1 73 ? -1.783 -3.628 -13.140 1.00 89.25 73 GLY A N 1
ATOM 544 C CA . GLY A 1 73 ? -2.189 -2.339 -13.653 1.00 89.25 73 GLY A CA 1
ATOM 545 C C . GLY A 1 73 ? -1.501 -1.993 -14.955 1.00 89.25 73 GLY A C 1
ATOM 546 O O . GLY A 1 73 ? -0.898 -2.829 -15.623 1.00 89.25 73 GLY A O 1
ATOM 547 N N . THR A 1 74 ? -1.595 -0.717 -15.298 1.00 85.88 74 THR A N 1
ATOM 548 C CA . THR A 1 74 ? -0.946 -0.156 -16.475 1.00 85.88 74 THR A CA 1
ATOM 549 C C . THR A 1 74 ? -0.054 1.004 -16.076 1.00 85.88 74 THR A C 1
ATOM 551 O O . THR A 1 74 ? -0.494 1.900 -15.348 1.00 85.88 74 THR A O 1
ATOM 554 N N . LEU A 1 75 ? 1.163 1.019 -16.609 1.00 83.12 75 LEU A N 1
ATOM 555 C CA . LEU A 1 75 ? 2.064 2.162 -16.571 1.00 83.12 75 LEU A CA 1
ATOM 556 C C . LEU A 1 75 ? 2.036 2.846 -17.937 1.00 83.12 75 LEU A C 1
ATOM 558 O O . LEU A 1 75 ? 2.301 2.221 -18.967 1.00 83.12 75 LEU A O 1
ATOM 562 N N . LYS A 1 76 ? 1.687 4.134 -17.938 1.00 83.62 76 LYS A N 1
ATOM 563 C CA . LYS A 1 76 ? 1.541 4.950 -19.146 1.00 83.62 76 LYS A CA 1
ATOM 564 C C . LYS A 1 76 ? 2.557 6.090 -19.129 1.00 83.62 76 LYS A C 1
ATOM 566 O O . LYS A 1 76 ? 2.351 7.056 -18.383 1.00 83.62 76 LYS A O 1
ATOM 571 N N . PRO A 1 77 ? 3.638 6.001 -19.920 1.00 75.06 77 PRO A N 1
ATOM 572 C CA . PRO A 1 77 ? 4.538 7.126 -20.133 1.00 75.06 77 PRO A CA 1
ATOM 573 C C . PRO A 1 77 ? 3.789 8.243 -20.868 1.00 75.06 77 PRO A C 1
ATOM 575 O O . PRO A 1 77 ? 3.074 7.978 -21.834 1.00 75.06 77 PRO A O 1
ATOM 578 N N . LYS A 1 78 ? 3.938 9.491 -20.426 1.00 70.81 78 LYS A N 1
ATOM 579 C CA . LYS A 1 78 ? 3.222 10.650 -20.982 1.00 70.81 78 LYS A CA 1
ATOM 580 C C . LYS A 1 78 ? 3.635 10.963 -22.422 1.00 70.81 78 LYS A C 1
ATOM 582 O O . LYS A 1 78 ? 2.787 11.362 -23.214 1.00 70.81 78 LYS A O 1
ATOM 587 N N . ASP A 1 79 ? 4.899 10.704 -22.750 1.00 69.44 79 ASP A N 1
ATOM 588 C CA . ASP A 1 79 ? 5.480 10.902 -24.084 1.00 69.44 79 ASP A CA 1
ATOM 589 C C . ASP A 1 79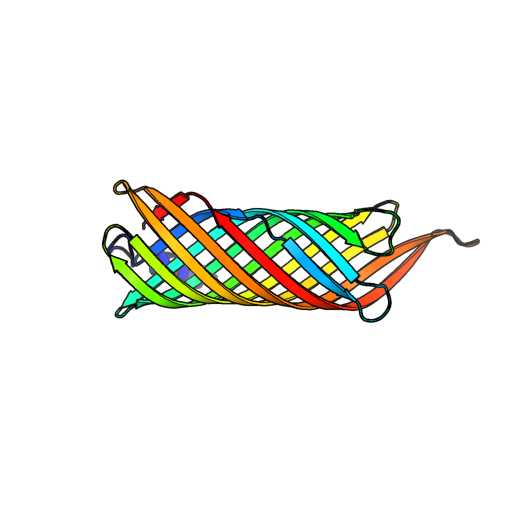 ? 5.650 9.579 -24.866 1.00 69.44 79 ASP A C 1
ATOM 591 O O . ASP A 1 79 ? 6.213 9.549 -25.962 1.00 69.44 79 ASP A O 1
ATOM 595 N N . GLY A 1 80 ? 5.161 8.462 -24.315 1.00 61.72 80 GLY A N 1
ATOM 596 C CA . GLY A 1 80 ? 5.303 7.127 -24.896 1.00 61.72 80 GLY A CA 1
ATOM 597 C C . GLY A 1 80 ? 4.146 6.725 -25.811 1.00 61.72 80 GLY A C 1
ATOM 598 O O . GLY A 1 80 ? 2.991 7.071 -25.587 1.00 61.72 80 GLY A O 1
ATOM 599 N N . ASN A 1 81 ? 4.448 5.905 -26.822 1.00 64.44 81 ASN A N 1
ATOM 600 C CA . ASN A 1 81 ? 3.444 5.336 -27.735 1.00 64.44 81 ASN A CA 1
ATOM 601 C C . ASN A 1 81 ? 2.826 4.012 -27.239 1.00 64.44 81 ASN A C 1
ATOM 603 O O . ASN A 1 81 ? 1.994 3.432 -27.940 1.00 64.44 81 ASN A O 1
ATOM 607 N N . PHE A 1 82 ? 3.244 3.490 -26.078 1.00 71.38 82 PHE A N 1
ATOM 608 C CA . PHE A 1 82 ? 2.830 2.167 -25.607 1.00 71.38 82 PHE A CA 1
ATOM 609 C C . PHE A 1 82 ? 2.645 2.112 -24.085 1.00 71.38 82 PHE A C 1
ATOM 611 O O . PHE A 1 82 ? 3.531 2.510 -23.336 1.00 71.38 82 PHE A O 1
ATOM 618 N N . ASP A 1 83 ? 1.524 1.527 -23.656 1.00 82.94 83 ASP A N 1
ATOM 619 C CA . ASP A 1 83 ? 1.235 1.206 -22.250 1.00 82.94 83 ASP A CA 1
ATOM 620 C C . ASP A 1 83 ? 1.956 -0.088 -21.839 1.00 82.94 83 ASP A C 1
ATOM 622 O O . ASP A 1 83 ? 1.937 -1.051 -22.611 1.00 82.94 83 ASP A O 1
ATOM 626 N N . PHE A 1 84 ? 2.555 -0.141 -20.651 1.00 82.12 84 PHE A N 1
ATOM 627 C CA . PHE A 1 84 ? 3.102 -1.372 -20.070 1.00 82.12 84 PHE A CA 1
ATOM 628 C C . PHE A 1 84 ? 2.078 -1.999 -19.131 1.00 82.12 84 PHE A C 1
ATOM 630 O O . PHE A 1 84 ? 1.572 -1.313 -18.243 1.00 82.12 84 PHE A O 1
ATOM 637 N N . ASP A 1 85 ? 1.816 -3.294 -19.297 1.00 89.06 85 ASP A N 1
ATOM 638 C CA . ASP A 1 85 ? 1.131 -4.075 -18.269 1.00 89.06 85 ASP A CA 1
ATOM 639 C C . ASP A 1 85 ? 2.140 -4.342 -17.150 1.00 89.06 85 ASP A C 1
ATOM 641 O O . ASP A 1 85 ? 3.252 -4.816 -17.411 1.00 89.06 85 ASP A O 1
ATOM 645 N N . VAL A 1 86 ? 1.778 -3.969 -15.926 1.00 88.06 86 VAL A N 1
ATOM 646 C CA . VAL A 1 86 ? 2.658 -4.049 -14.760 1.00 88.06 86 VAL A CA 1
ATOM 647 C C . VAL A 1 86 ? 1.998 -4.844 -13.646 1.00 88.06 86 VAL A C 1
ATOM 649 O O . VAL A 1 86 ? 0.819 -4.653 -13.353 1.00 88.06 86 VAL A O 1
ATOM 652 N N . ASP A 1 87 ? 2.775 -5.699 -13.001 1.00 91.56 87 ASP A N 1
ATOM 653 C CA . ASP A 1 87 ? 2.467 -6.282 -11.706 1.00 91.56 87 ASP A CA 1
ATOM 654 C C . ASP A 1 87 ? 2.990 -5.352 -10.611 1.00 91.56 87 ASP A C 1
ATOM 656 O O . ASP A 1 87 ? 4.081 -4.789 -10.731 1.00 91.56 87 ASP A O 1
ATOM 660 N N . ASN A 1 88 ? 2.210 -5.199 -9.544 1.00 90.50 88 ASN A N 1
ATOM 661 C CA . ASN A 1 88 ? 2.540 -4.360 -8.402 1.0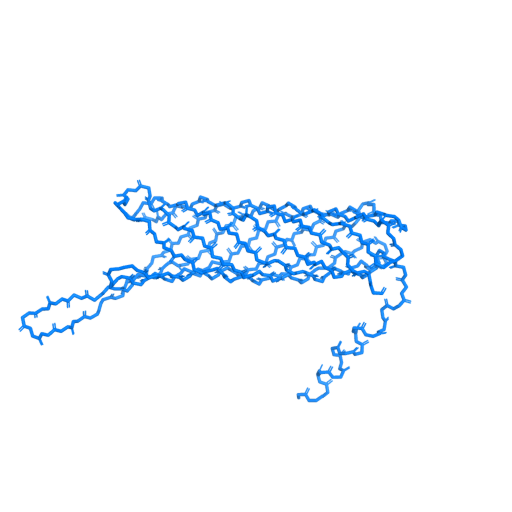0 90.50 88 ASN A CA 1
ATOM 662 C C . ASN A 1 88 ? 2.690 -5.192 -7.127 1.00 90.50 88 ASN A C 1
ATOM 664 O O . ASN A 1 88 ? 1.853 -6.054 -6.857 1.00 90.50 88 ASN A O 1
ATOM 668 N N . PHE A 1 89 ? 3.708 -4.899 -6.319 1.00 92.75 89 PHE A N 1
ATOM 669 C CA . PHE A 1 89 ? 3.914 -5.467 -4.989 1.00 92.75 89 PHE A CA 1
ATOM 670 C C . PHE A 1 89 ? 4.348 -4.383 -4.004 1.00 92.75 89 PHE A C 1
ATOM 672 O O . PHE A 1 89 ? 5.458 -3.863 -4.095 1.00 92.75 89 PHE A O 1
ATOM 679 N N . ALA A 1 90 ? 3.521 -4.131 -2.991 1.00 92.19 90 ALA A N 1
ATOM 680 C CA . ALA A 1 90 ? 3.780 -3.128 -1.968 1.00 92.19 90 ALA A CA 1
ATOM 681 C C . ALA A 1 90 ? 3.868 -3.750 -0.572 1.00 92.19 90 ALA A C 1
ATOM 683 O O . ALA A 1 90 ? 3.050 -4.597 -0.203 1.00 92.19 90 ALA A O 1
ATOM 684 N N . PHE A 1 91 ? 4.803 -3.264 0.240 1.00 94.62 91 PHE A N 1
ATOM 685 C CA . PHE A 1 91 ? 4.913 -3.586 1.662 1.00 94.62 91 PHE A CA 1
ATOM 686 C C . PHE A 1 91 ? 5.123 -2.307 2.464 1.00 94.62 91 PHE A C 1
ATOM 688 O O . PHE A 1 91 ? 6.001 -1.512 2.133 1.00 94.62 91 PHE A O 1
ATOM 695 N N . GLY A 1 92 ? 4.390 -2.144 3.561 1.00 95.12 92 GLY A N 1
ATOM 696 C CA . GLY A 1 92 ? 4.489 -0.948 4.386 1.00 95.12 92 GLY A CA 1
ATOM 697 C C . GLY A 1 92 ? 4.231 -1.179 5.862 1.00 95.12 92 GLY A C 1
ATOM 698 O O . GLY A 1 92 ? 3.752 -2.230 6.301 1.00 95.12 92 GLY A O 1
ATOM 699 N N . ALA A 1 93 ? 4.575 -0.158 6.634 1.00 95.31 93 ALA A N 1
ATOM 700 C CA . ALA A 1 93 ? 4.293 -0.064 8.048 1.00 95.31 93 ALA A CA 1
ATOM 701 C C . ALA A 1 93 ? 3.953 1.379 8.419 1.00 95.31 93 ALA A C 1
ATOM 703 O O . ALA A 1 93 ? 4.620 2.324 7.991 1.00 95.31 93 ALA A O 1
ATOM 704 N N . GLY A 1 94 ? 2.962 1.535 9.288 1.00 95.25 94 GLY A N 1
ATOM 705 C CA . GLY A 1 94 ? 2.472 2.838 9.702 1.00 95.25 94 GLY A CA 1
ATOM 706 C C . GLY A 1 94 ? 2.376 2.984 11.209 1.00 95.25 94 GLY A C 1
ATOM 707 O O . GLY A 1 94 ? 2.078 2.032 11.931 1.00 95.25 94 GLY A O 1
ATOM 708 N N . PHE A 1 95 ? 2.587 4.209 11.681 1.00 95.19 95 PHE A N 1
ATOM 709 C CA . PHE A 1 95 ? 2.410 4.591 13.081 1.00 95.19 95 PHE A CA 1
ATOM 710 C C . PHE A 1 95 ? 1.536 5.835 13.179 1.00 95.19 95 PHE A C 1
ATOM 712 O O . PHE A 1 95 ? 1.613 6.732 12.338 1.00 95.19 95 PHE A O 1
ATOM 719 N N . GLY A 1 96 ? 0.711 5.924 14.215 1.00 94.50 96 GLY A N 1
ATOM 720 C CA . GLY A 1 96 ? -0.159 7.076 14.383 1.00 94.50 96 GLY A CA 1
ATOM 721 C C . GLY A 1 96 ? -1.0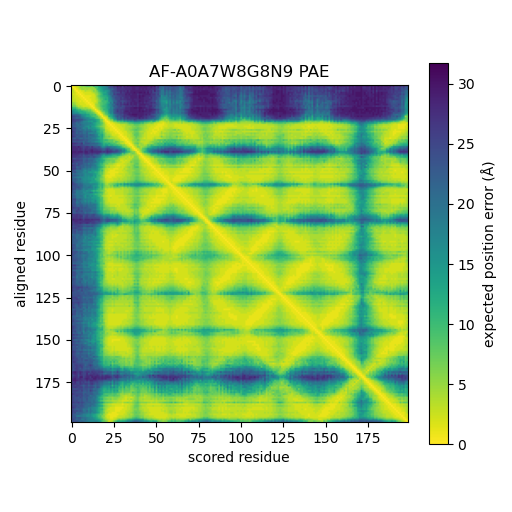92 6.994 15.571 1.00 94.50 96 GLY A C 1
ATOM 722 O O . GLY A 1 96 ? -0.744 6.457 16.626 1.00 94.50 96 GLY A O 1
ATOM 723 N N . TYR A 1 97 ? -2.277 7.568 15.395 1.00 93.00 97 TYR A N 1
ATOM 724 C CA . TYR A 1 97 ? -3.231 7.756 16.474 1.00 93.00 97 TYR A CA 1
ATOM 725 C C . TYR A 1 97 ? -4.674 7.513 16.026 1.00 93.00 97 TYR A C 1
ATOM 727 O O . TYR A 1 97 ? -5.080 7.904 14.932 1.00 93.00 97 TYR A O 1
ATOM 735 N N . SER A 1 98 ? -5.451 6.892 16.908 1.00 91.88 98 SER A N 1
ATOM 736 C CA . SER A 1 98 ? -6.887 6.675 16.766 1.00 91.88 98 SER A CA 1
ATOM 737 C C . SER A 1 98 ? -7.652 7.770 17.498 1.00 91.88 98 SER A C 1
ATOM 739 O O . SER A 1 98 ? -7.625 7.837 18.724 1.00 91.88 98 SER A O 1
ATOM 741 N N . PHE A 1 99 ? -8.361 8.623 16.759 1.00 88.69 99 PHE A N 1
ATOM 742 C CA . PHE A 1 99 ? -9.189 9.688 17.344 1.00 88.69 99 PHE A CA 1
ATOM 743 C C . PHE A 1 99 ? -10.541 9.170 17.817 1.00 88.69 99 PHE A C 1
ATOM 745 O O . PHE A 1 99 ? -11.128 9.695 18.760 1.00 88.69 99 PHE A O 1
ATOM 752 N N . ILE A 1 100 ? -11.042 8.145 17.133 1.00 86.81 100 ILE A N 1
ATOM 753 C CA . ILE A 1 100 ? -12.251 7.426 17.502 1.00 86.81 100 ILE A CA 1
ATOM 754 C C . ILE A 1 100 ? -11.848 5.963 17.574 1.00 86.81 100 ILE A C 1
ATOM 756 O O . ILE A 1 100 ? -11.326 5.430 16.602 1.00 86.81 100 ILE A O 1
ATOM 760 N N . HIS A 1 101 ? -12.068 5.322 18.714 1.00 83.88 101 HIS A N 1
ATOM 761 C CA . HIS A 1 101 ? -11.922 3.878 18.859 1.00 83.88 101 HIS A CA 1
ATOM 762 C C . HIS A 1 101 ? -12.939 3.402 19.903 1.00 83.88 101 HIS A C 1
ATOM 764 O O . HIS A 1 101 ? -12.759 3.539 21.110 1.00 83.88 101 HIS A O 1
ATOM 770 N N . ASN A 1 102 ? -14.084 2.918 19.439 1.00 83.88 102 ASN A N 1
ATOM 771 C CA . ASN A 1 102 ? -15.120 2.351 20.297 1.00 83.88 102 ASN A CA 1
ATOM 772 C C . ASN A 1 102 ? -15.557 0.986 19.759 1.00 83.88 102 ASN A C 1
ATOM 774 O O . ASN A 1 102 ? -15.048 0.509 18.749 1.00 83.88 102 ASN A O 1
ATOM 778 N N . GLU A 1 103 ? -16.515 0.344 20.426 1.00 80.19 103 GLU A N 1
ATOM 779 C CA . GLU A 1 103 ? -16.955 -1.010 20.068 1.00 80.19 103 GLU A CA 1
ATOM 780 C C . GLU A 1 103 ? -17.481 -1.155 18.633 1.00 80.19 103 GLU A C 1
ATOM 782 O O . GLU A 1 103 ? -17.521 -2.271 18.113 1.00 80.19 103 GLU A O 1
ATOM 787 N N . LYS A 1 104 ? -17.925 -0.057 18.010 1.00 86.19 104 LYS A N 1
ATOM 788 C CA . LYS A 1 104 ? -18.521 -0.060 16.672 1.00 86.19 104 LYS A CA 1
ATOM 789 C C . LYS A 1 104 ? -17.630 0.532 15.600 1.00 86.19 104 LYS A C 1
ATOM 791 O O . LYS A 1 104 ? -17.809 0.185 14.439 1.00 86.19 104 LYS A O 1
ATOM 796 N N . MET A 1 105 ? -16.751 1.464 15.940 1.00 88.50 105 MET A N 1
ATOM 797 C CA . MET A 1 105 ? -16.024 2.214 14.929 1.00 88.50 105 MET A CA 1
ATOM 798 C C . MET A 1 105 ? -14.641 2.632 15.393 1.00 88.50 105 MET A C 1
ATOM 800 O O . MET A 1 105 ? -14.429 2.984 16.557 1.00 88.50 105 MET A O 1
ATOM 804 N N . THR A 1 106 ? -13.755 2.696 14.413 1.00 90.06 106 THR A N 1
ATOM 805 C CA . THR A 1 106 ? -12.397 3.182 14.560 1.00 90.06 106 THR A CA 1
ATOM 806 C C . THR A 1 106 ? -12.111 4.192 13.454 1.00 90.06 106 THR A C 1
ATOM 808 O O . THR A 1 106 ? -12.432 3.946 12.294 1.00 90.06 106 THR A O 1
ATOM 811 N N . LEU A 1 107 ? -11.516 5.328 13.812 1.00 93.00 107 LEU A N 1
ATOM 812 C CA . LEU A 1 107 ? -10.981 6.326 12.891 1.00 93.00 107 LEU A CA 1
ATOM 813 C C . LEU A 1 107 ? -9.554 6.663 13.314 1.00 93.00 107 LEU A C 1
ATOM 815 O O . LEU A 1 107 ? -9.337 7.171 14.421 1.00 93.00 107 LEU A O 1
ATOM 819 N N . THR A 1 108 ? -8.601 6.418 12.422 1.00 93.88 108 THR A N 1
ATOM 820 C CA . THR A 1 108 ? -7.173 6.608 12.683 1.00 93.88 108 THR A CA 1
ATOM 821 C C . THR A 1 108 ? -6.524 7.490 11.624 1.00 93.88 108 THR A C 1
ATOM 823 O O . THR A 1 108 ? -6.984 7.570 10.484 1.00 93.88 108 THR A O 1
ATOM 826 N N . LEU A 1 109 ? -5.448 8.166 12.022 1.00 96.44 109 LEU A N 1
ATOM 827 C CA . LEU A 1 109 ? -4.493 8.803 11.123 1.00 96.44 109 LEU A CA 1
ATOM 828 C C . LEU A 1 109 ? -3.110 8.249 11.436 1.00 96.44 109 LEU A C 1
ATOM 830 O O . LEU A 1 109 ? -2.639 8.347 12.572 1.00 96.44 109 LEU A O 1
ATOM 834 N N . THR A 1 110 ? -2.455 7.697 10.423 1.00 96.25 110 THR A N 1
ATOM 835 C CA . THR A 1 110 ? -1.096 7.158 10.511 1.00 96.25 110 THR A CA 1
ATOM 836 C C . THR A 1 110 ? -0.178 7.832 9.506 1.00 96.25 110 THR A C 1
ATOM 838 O O . THR A 1 110 ? -0.608 8.134 8.398 1.00 96.25 110 THR A O 1
ATOM 841 N N . GLY A 1 111 ? 1.089 8.028 9.863 1.00 96.69 111 GLY A N 1
ATOM 842 C CA . GLY A 1 111 ? 2.158 8.170 8.879 1.00 96.69 111 GLY A CA 1
ATOM 843 C C . GLY A 1 111 ? 2.582 6.774 8.443 1.00 96.69 111 GLY A C 1
ATOM 844 O O . GLY A 1 111 ? 3.075 6.010 9.273 1.00 96.69 111 GLY A O 1
ATOM 845 N N . ASP A 1 112 ? 2.331 6.433 7.186 1.00 95.69 112 ASP A N 1
ATOM 846 C CA . ASP A 1 112 ? 2.729 5.168 6.570 1.00 95.69 112 ASP A CA 1
ATOM 847 C C . ASP A 1 112 ? 4.034 5.370 5.805 1.00 95.69 112 ASP A C 1
ATOM 849 O O . ASP A 1 112 ? 4.247 6.424 5.195 1.00 95.69 112 ASP A O 1
ATOM 853 N N . LEU A 1 113 ? 4.881 4.351 5.813 1.00 96.00 113 LEU A N 1
ATOM 854 C CA . LEU A 1 113 ? 6.058 4.275 4.963 1.00 96.00 113 LEU A CA 1
ATOM 855 C C . LEU A 1 113 ? 6.232 2.854 4.443 1.00 96.00 113 LEU A C 1
ATOM 857 O O . LEU A 1 113 ? 5.903 1.886 5.130 1.00 96.00 113 LEU A O 1
ATOM 861 N N . GLY A 1 114 ? 6.780 2.717 3.247 1.00 95.19 114 GLY A N 1
ATOM 862 C CA . GLY A 1 114 ? 6.939 1.403 2.650 1.00 95.19 114 GLY A CA 1
ATOM 863 C C . GLY A 1 114 ? 7.737 1.407 1.367 1.00 95.19 114 GLY A C 1
ATOM 864 O O . GLY A 1 114 ? 8.374 2.399 1.011 1.00 95.19 114 GLY A O 1
ATOM 865 N N . ILE A 1 115 ? 7.715 0.252 0.718 1.00 92.81 115 ILE A N 1
ATOM 866 C CA . ILE A 1 115 ? 8.357 -0.014 -0.561 1.00 92.81 115 ILE A CA 1
ATOM 867 C C . ILE A 1 115 ? 7.282 -0.489 -1.528 1.00 92.81 115 ILE A C 1
ATOM 869 O O . ILE A 1 115 ? 6.455 -1.326 -1.162 1.00 92.81 115 ILE A O 1
ATOM 873 N N . ASP A 1 116 ? 7.328 0.033 -2.744 1.00 90.38 116 ASP A N 1
ATOM 874 C CA . ASP A 1 116 ? 6.518 -0.384 -3.876 1.00 90.38 116 ASP A CA 1
ATOM 875 C C . ASP A 1 116 ? 7.428 -0.942 -4.972 1.00 90.38 116 ASP A C 1
ATOM 877 O O . ASP A 1 116 ? 8.502 -0.396 -5.237 1.00 90.38 116 ASP A O 1
ATOM 881 N N . ILE A 1 117 ? 7.037 -2.062 -5.567 1.00 89.81 117 ILE A N 1
ATOM 882 C CA . ILE A 1 117 ? 7.791 -2.747 -6.615 1.00 89.81 117 ILE A CA 1
ATOM 883 C C . ILE A 1 117 ? 6.844 -2.987 -7.779 1.00 89.81 117 ILE A C 1
ATOM 885 O O . ILE A 1 117 ? 5.960 -3.838 -7.700 1.00 89.81 117 ILE A O 1
ATOM 889 N N . LEU A 1 118 ? 7.081 -2.277 -8.877 1.00 87.81 118 LEU A N 1
ATOM 890 C CA . LEU A 1 118 ? 6.357 -2.456 -10.123 1.00 87.81 118 LEU A CA 1
ATOM 891 C C . LEU A 1 118 ? 7.255 -3.181 -11.120 1.00 87.81 118 LEU A C 1
ATOM 893 O O . LEU A 1 118 ? 8.406 -2.794 -11.322 1.00 87.81 118 LEU A O 1
ATOM 897 N N . SER A 1 119 ? 6.737 -4.212 -11.773 1.00 88.00 119 SER A N 1
ATOM 898 C CA . SER A 1 119 ? 7.456 -4.926 -12.827 1.00 88.00 119 SER A CA 1
ATOM 899 C C . SER A 1 119 ? 6.540 -5.170 -14.011 1.00 88.00 119 SER A C 1
ATOM 901 O O . SER A 1 119 ? 5.401 -5.577 -13.832 1.00 88.00 119 SER A O 1
ATOM 903 N N . GLY A 1 120 ? 7.016 -4.915 -15.223 1.00 86.75 120 GLY A N 1
ATOM 904 C CA . GLY A 1 120 ? 6.241 -5.130 -16.439 1.00 86.75 120 GLY A CA 1
ATOM 905 C C . GLY A 1 120 ? 7.124 -5.511 -17.611 1.00 86.75 120 GLY A C 1
ATOM 906 O O . GLY A 1 120 ? 8.330 -5.273 -17.599 1.00 86.75 120 GLY A O 1
ATOM 907 N N . SER A 1 121 ? 6.515 -6.086 -18.643 1.00 82.38 121 SER A N 1
ATOM 908 C CA . SER A 1 121 ? 7.219 -6.451 -19.875 1.00 82.38 121 SER A CA 1
ATOM 909 C C . SER A 1 121 ? 6.365 -6.146 -21.097 1.00 82.38 121 SER A C 1
ATOM 911 O O . SER A 1 121 ? 5.159 -6.402 -21.120 1.00 82.38 121 SER A O 1
ATOM 913 N N . LYS A 1 122 ? 6.981 -5.586 -22.140 1.00 83.75 122 LYS A N 1
ATOM 914 C CA . LYS A 1 122 ? 6.334 -5.378 -23.437 1.00 83.75 122 LYS A CA 1
ATOM 915 C C . LYS A 1 122 ? 7.354 -5.339 -24.563 1.00 83.75 122 LYS A C 1
ATOM 917 O O . LYS A 1 122 ? 8.322 -4.597 -24.499 1.00 83.75 122 LYS A O 1
ATOM 922 N N . ASN A 1 123 ? 7.104 -6.091 -25.637 1.00 76.88 123 ASN A N 1
ATOM 923 C CA . ASN A 1 123 ? 7.899 -6.053 -26.875 1.00 76.88 123 ASN A CA 1
ATOM 924 C C . ASN A 1 123 ? 9.429 -6.127 -26.650 1.00 76.88 123 ASN A C 1
ATOM 926 O O . ASN A 1 123 ? 10.175 -5.367 -27.261 1.00 76.88 123 ASN A O 1
ATOM 930 N N . SER A 1 124 ? 9.887 -7.039 -25.780 1.00 77.81 124 SER A N 1
ATOM 931 C CA . SER A 1 124 ? 11.311 -7.217 -25.419 1.00 77.81 124 SER A CA 1
ATOM 932 C C . SER A 1 124 ? 11.949 -6.055 -24.642 1.00 77.81 124 SER A C 1
ATOM 934 O O . SER A 1 124 ? 13.176 -5.943 -24.591 1.00 77.81 124 SER A O 1
ATOM 936 N N . VAL A 1 125 ? 11.113 -5.210 -24.037 1.00 78.25 125 VAL A N 1
ATOM 937 C CA . VAL A 1 125 ? 11.495 -4.214 -23.039 1.00 78.25 125 VAL A CA 1
ATOM 938 C C . VAL A 1 125 ? 10.867 -4.612 -21.709 1.00 78.25 125 VAL A C 1
ATOM 940 O O . VAL A 1 125 ? 9.641 -4.682 -21.597 1.00 78.25 125 VAL A O 1
ATOM 943 N N . ASP A 1 126 ? 11.711 -4.855 -20.717 1.00 83.31 126 ASP A N 1
ATOM 944 C CA . ASP A 1 126 ? 11.312 -5.107 -19.339 1.00 83.31 126 ASP A CA 1
ATOM 945 C C . ASP A 1 126 ? 11.522 -3.832 -18.524 1.00 83.31 126 ASP A C 1
ATOM 947 O O . ASP A 1 126 ? 12.548 -3.161 -18.649 1.00 83.31 126 ASP A O 1
ATOM 951 N N . ILE A 1 127 ? 10.551 -3.495 -17.682 1.00 81.00 127 ILE A N 1
ATOM 952 C CA . ILE A 1 127 ? 10.640 -2.387 -16.738 1.00 81.00 127 ILE A CA 1
ATOM 953 C C . ILE A 1 127 ? 10.526 -2.933 -15.321 1.00 81.00 127 ILE A C 1
ATOM 955 O O . ILE A 1 127 ? 9.660 -3.751 -15.019 1.00 81.00 127 ILE A O 1
ATOM 959 N N . THR A 1 128 ? 11.415 -2.494 -14.441 1.00 85.81 128 THR A N 1
ATOM 960 C CA . THR A 1 128 ? 11.306 -2.729 -13.000 1.00 85.81 128 THR A CA 1
ATOM 961 C C . THR A 1 128 ? 11.516 -1.414 -12.280 1.00 85.81 128 THR A C 1
ATOM 963 O O . THR A 1 128 ? 12.555 -0.777 -12.438 1.00 85.81 128 THR A O 1
ATOM 966 N N . ASN A 1 129 ? 10.536 -1.010 -11.487 1.00 84.00 129 ASN A N 1
ATOM 967 C CA . ASN A 1 129 ? 10.551 0.203 -10.694 1.00 84.00 129 ASN A CA 1
ATOM 968 C C . ASN A 1 129 ? 10.454 -0.172 -9.213 1.00 84.00 129 ASN A C 1
ATOM 970 O O . ASN A 1 129 ? 9.573 -0.934 -8.825 1.00 84.00 129 ASN A O 1
ATOM 974 N N . ILE A 1 130 ? 11.385 0.333 -8.407 1.00 87.81 130 ILE A N 1
ATOM 975 C CA . ILE A 1 130 ? 11.400 0.148 -6.957 1.00 87.81 130 ILE A CA 1
ATOM 976 C C . ILE A 1 130 ? 11.356 1.528 -6.317 1.00 87.81 130 ILE A C 1
ATOM 978 O O . ILE A 1 130 ? 12.269 2.335 -6.511 1.00 87.81 130 ILE A O 1
ATOM 982 N N . GLU A 1 131 ? 10.332 1.774 -5.509 1.00 88.69 131 GLU A N 1
ATOM 983 C CA . GLU A 1 131 ? 10.089 3.070 -4.889 1.00 88.69 131 GLU A CA 1
ATOM 984 C C . GLU A 1 131 ? 9.911 2.949 -3.386 1.00 88.69 131 GLU A C 1
ATOM 986 O O . GLU A 1 131 ? 9.259 2.037 -2.888 1.00 88.69 131 GLU A O 1
ATOM 991 N N . PHE A 1 132 ? 10.449 3.913 -2.650 1.00 93.12 132 PHE A N 1
ATOM 992 C CA . PHE A 1 132 ? 10.072 4.138 -1.266 1.00 93.12 132 PHE A CA 1
ATOM 993 C C . PHE A 1 132 ? 8.943 5.153 -1.232 1.00 93.12 132 PHE A C 1
ATOM 995 O O . PHE A 1 132 ? 9.026 6.191 -1.889 1.00 93.12 132 PHE A O 1
ATOM 1002 N N . TYR A 1 133 ? 7.923 4.889 -0.426 1.00 93.12 133 TYR A N 1
ATOM 1003 C CA . TYR A 1 133 ? 6.825 5.820 -0.216 1.00 93.12 133 TYR A CA 1
ATOM 1004 C C . TYR A 1 133 ? 6.714 6.236 1.241 1.00 93.12 133 TYR A C 1
ATOM 1006 O O . TYR A 1 133 ? 7.025 5.466 2.151 1.00 93.12 133 TYR A O 1
ATOM 1014 N N . ILE A 1 134 ? 6.250 7.463 1.464 1.00 95.88 134 ILE A N 1
ATOM 1015 C CA . ILE A 1 134 ? 5.933 7.983 2.792 1.00 95.88 134 ILE A CA 1
ATOM 1016 C C . ILE A 1 134 ? 4.788 8.989 2.715 1.00 95.88 134 ILE A C 1
ATOM 1018 O O . ILE A 1 134 ? 4.719 9.808 1.796 1.00 95.88 134 ILE A O 1
ATOM 1022 N N . GLY A 1 135 ? 3.880 8.951 3.686 1.00 96.69 135 GLY A N 1
ATOM 1023 C CA . GLY A 1 135 ? 2.775 9.901 3.726 1.00 96.69 135 GLY A CA 1
ATOM 1024 C C . GLY A 1 135 ? 1.666 9.550 4.710 1.00 96.69 135 GLY A C 1
ATOM 1025 O O . GLY A 1 135 ? 1.696 8.496 5.349 1.00 96.69 135 GLY A O 1
ATOM 1026 N N . PRO A 1 136 ? 0.694 10.454 4.892 1.00 97.19 136 PRO A N 1
ATOM 1027 C CA . PRO A 1 136 ? -0.455 10.203 5.745 1.00 97.19 136 PRO A CA 1
ATOM 1028 C C . PRO A 1 136 ? -1.421 9.176 5.136 1.00 97.19 136 PRO A C 1
ATOM 1030 O O . PRO A 1 136 ? -1.713 9.201 3.941 1.00 97.19 136 PRO A O 1
ATOM 1033 N N . LYS A 1 137 ? -2.003 8.346 6.003 1.00 96.38 137 LYS A N 1
ATOM 1034 C CA . LYS A 1 137 ? -3.140 7.466 5.725 1.00 96.38 137 LYS A CA 1
ATOM 1035 C C . LYS A 1 137 ? -4.220 7.673 6.774 1.00 96.38 137 LYS A C 1
ATOM 1037 O O . LYS A 1 137 ? -3.944 7.600 7.972 1.00 96.38 137 LYS A O 1
ATOM 1042 N N . ILE A 1 138 ? -5.440 7.925 6.318 1.00 96.06 138 ILE A N 1
ATOM 1043 C CA . ILE A 1 138 ? -6.640 7.902 7.153 1.00 96.06 138 ILE A CA 1
ATOM 1044 C C . ILE A 1 138 ? -7.279 6.529 6.990 1.00 96.06 138 ILE A C 1
ATOM 1046 O O . ILE A 1 138 ? -7.483 6.080 5.863 1.00 96.06 138 ILE A O 1
ATOM 1050 N N . SER A 1 139 ? -7.617 5.889 8.104 1.00 94.81 139 SER A N 1
ATOM 1051 C CA . SER A 1 139 ? -8.269 4.581 8.114 1.00 94.81 139 SER A CA 1
ATOM 1052 C C . SER A 1 139 ? -9.547 4.634 8.931 1.00 94.81 139 SER A C 1
ATOM 1054 O O . SER A 1 139 ? -9.558 5.099 10.072 1.00 94.81 139 SER A O 1
ATOM 1056 N N . PHE A 1 140 ? -10.630 4.152 8.337 1.00 94.56 140 PHE A N 1
ATOM 1057 C CA . PHE A 1 140 ? -11.935 4.041 8.963 1.00 94.56 140 PHE A CA 1
ATOM 1058 C C . PHE A 1 140 ? -12.386 2.585 8.960 1.00 94.56 140 PHE A C 1
ATOM 1060 O O . PHE A 1 140 ? -12.453 1.966 7.903 1.00 94.56 140 PHE A O 1
ATOM 1067 N N . THR A 1 141 ? -12.775 2.071 10.122 1.00 93.00 141 THR A N 1
ATOM 1068 C CA . THR A 1 141 ? -13.303 0.712 10.276 1.00 93.00 141 THR A CA 1
ATOM 1069 C C . THR A 1 141 ? -14.639 0.768 11.004 1.00 93.00 141 THR A C 1
ATOM 1071 O O . THR A 1 141 ? -14.769 1.445 12.024 1.00 93.00 141 THR A O 1
ATOM 1074 N N . TYR A 1 142 ? -15.640 0.045 10.502 1.00 90.75 142 TYR A N 1
ATOM 1075 C CA . TYR A 1 142 ? -16.985 -0.023 11.067 1.00 90.75 142 TYR A CA 1
ATOM 1076 C C . TYR A 1 142 ? -17.434 -1.468 11.278 1.00 90.75 142 TYR A C 1
ATOM 1078 O O . TYR A 1 142 ? -17.493 -2.261 10.342 1.00 90.75 142 TYR A O 1
ATOM 1086 N N . LYS A 1 143 ? -17.816 -1.799 12.508 1.00 88.38 143 LYS A N 1
ATOM 1087 C CA . LYS A 1 143 ? -18.366 -3.091 12.908 1.00 88.38 143 LYS A CA 1
ATOM 1088 C C . LYS A 1 143 ? -19.816 -3.231 12.472 1.00 88.38 143 LYS A C 1
ATOM 1090 O O . LYS A 1 143 ? -20.681 -2.508 12.962 1.00 88.38 143 LYS A O 1
ATOM 1095 N N . ILE A 1 144 ? -20.098 -4.229 11.639 1.00 87.00 144 ILE A N 1
ATOM 1096 C CA . ILE A 1 144 ? -21.478 -4.605 11.304 1.00 87.00 144 ILE A CA 1
ATOM 1097 C C . ILE A 1 144 ? -21.958 -5.713 12.248 1.00 87.00 144 ILE A C 1
ATOM 1099 O O . ILE A 1 144 ? -23.042 -5.625 12.819 1.00 87.00 144 ILE A O 1
ATOM 1103 N N . PHE A 1 145 ? -21.125 -6.733 12.457 1.00 83.19 145 PHE A N 1
ATOM 1104 C CA . PHE A 1 145 ? -21.411 -7.902 13.289 1.00 83.19 145 PHE A CA 1
ATOM 1105 C C . PHE A 1 145 ? -20.274 -8.161 14.278 1.00 83.19 145 PHE A C 1
ATOM 1107 O O . PHE A 1 145 ? -19.207 -7.563 14.183 1.00 83.19 145 PHE A O 1
ATOM 1114 N N . SER A 1 146 ? -20.463 -9.088 15.222 1.00 79.44 146 SER A N 1
ATOM 1115 C CA . SER A 1 146 ? -19.430 -9.452 16.206 1.00 79.44 146 SER A CA 1
ATOM 1116 C C . SER A 1 146 ? -18.074 -9.792 15.576 1.00 79.44 146 SER A C 1
ATOM 1118 O O . SER A 1 146 ? -17.057 -9.424 16.158 1.00 79.44 146 SER A O 1
ATOM 1120 N N . HIS A 1 147 ? -18.079 -10.412 14.390 1.00 81.06 147 HIS A N 1
ATOM 1121 C CA . HIS A 1 147 ? -16.893 -10.943 13.702 1.00 81.06 147 HIS A CA 1
ATOM 1122 C C . HIS A 1 147 ? -16.568 -10.269 12.365 1.00 81.06 147 HIS A C 1
ATOM 1124 O O . HIS A 1 147 ? -15.587 -10.640 11.730 1.00 81.06 147 HIS A O 1
ATOM 1130 N N . PHE A 1 148 ? -17.384 -9.313 11.916 1.00 85.56 148 PHE A N 1
ATOM 1131 C CA . PHE A 1 148 ? -17.211 -8.693 10.605 1.00 85.56 148 PHE A CA 1
ATOM 1132 C C . PHE A 1 148 ? -17.491 -7.198 10.658 1.00 85.56 148 PHE A C 1
ATOM 1134 O O . PHE A 1 148 ? -18.489 -6.740 11.225 1.00 85.56 148 PHE A O 1
ATOM 1141 N N . GLY A 1 149 ? -16.622 -6.445 10.005 1.00 89.56 149 GLY A N 1
ATOM 1142 C CA . GLY A 1 149 ? -16.798 -5.038 9.718 1.00 89.56 149 GLY A CA 1
ATOM 1143 C C . GLY A 1 149 ? -16.454 -4.714 8.275 1.00 89.56 149 GLY A C 1
ATOM 1144 O O . GLY A 1 149 ? -16.056 -5.579 7.496 1.00 89.56 149 GLY A O 1
ATOM 1145 N N . LEU A 1 150 ? -16.602 -3.445 7.939 1.00 93.62 150 LEU A N 1
ATOM 1146 C CA . LEU A 1 150 ? -16.076 -2.860 6.718 1.00 93.62 150 LEU A CA 1
ATOM 1147 C C . LEU A 1 150 ? -14.941 -1.919 7.080 1.00 93.62 150 LEU A C 1
ATOM 1149 O O . LEU A 1 150 ? -14.965 -1.319 8.156 1.00 93.62 150 LEU A O 1
ATOM 1153 N N . PHE A 1 151 ? -13.990 -1.756 6.172 1.00 94.50 151 PHE A N 1
ATOM 1154 C CA . PHE A 1 151 ? -13.004 -0.692 6.273 1.00 94.50 151 PHE A CA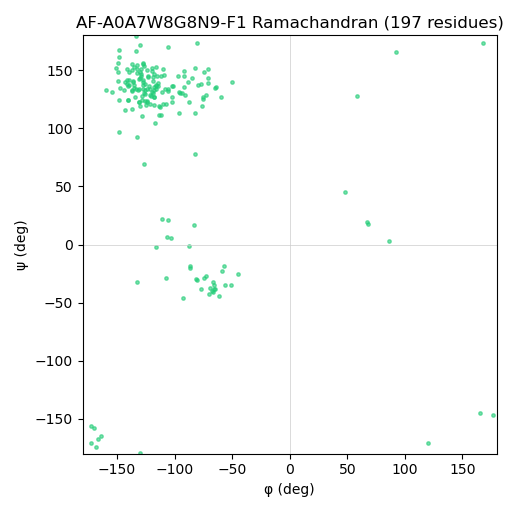 1
ATOM 1155 C C . PHE A 1 151 ? -12.949 0.124 4.988 1.00 94.50 151 PHE A C 1
ATOM 1157 O O . PHE A 1 151 ? -13.301 -0.353 3.905 1.00 94.50 151 PHE A O 1
ATOM 1164 N N . ALA A 1 152 ? -12.495 1.358 5.144 1.00 96.38 152 ALA A N 1
ATOM 1165 C CA . ALA A 1 152 ? -12.101 2.242 4.071 1.00 96.38 152 ALA A CA 1
ATOM 1166 C C . ALA A 1 152 ? -10.853 3.009 4.514 1.00 96.38 152 ALA A C 1
ATOM 1168 O O . ALA A 1 152 ? -10.870 3.687 5.543 1.00 96.38 152 ALA A O 1
ATOM 1169 N N . ASN A 1 153 ? -9.790 2.919 3.726 1.00 95.50 153 ASN A N 1
ATOM 1170 C CA . ASN A 1 153 ? -8.571 3.684 3.923 1.00 95.50 153 ASN A CA 1
ATOM 1171 C C . ASN A 1 153 ? -8.354 4.630 2.747 1.00 95.50 153 ASN A C 1
ATOM 1173 O O . ASN A 1 153 ? -8.771 4.362 1.619 1.00 95.50 153 ASN A O 1
ATOM 1177 N N . ALA A 1 154 ? -7.665 5.729 3.016 1.00 95.38 154 ALA A N 1
ATOM 1178 C CA . ALA A 1 154 ? -7.210 6.662 2.004 1.00 95.38 154 ALA A CA 1
ATOM 1179 C C . ALA A 1 154 ? -5.831 7.190 2.400 1.00 95.38 154 ALA A C 1
ATOM 1181 O O . ALA A 1 154 ? -5.687 7.861 3.427 1.00 95.38 154 ALA A O 1
ATOM 1182 N N . GLY A 1 155 ? -4.827 6.872 1.588 1.00 95.62 155 GLY A N 1
ATOM 1183 C CA . GLY A 1 155 ? -3.461 7.356 1.749 1.00 95.62 155 GLY A CA 1
ATOM 1184 C C . GLY A 1 155 ? -3.047 8.310 0.635 1.00 95.62 155 GLY A C 1
ATOM 1185 O O . GLY A 1 155 ? -3.463 8.145 -0.512 1.00 95.62 155 GLY A O 1
ATOM 1186 N N . LEU A 1 156 ? -2.231 9.303 0.979 1.00 95.69 156 LEU A N 1
ATOM 1187 C CA . LEU A 1 156 ? -1.558 10.187 0.030 1.00 95.69 156 LEU A CA 1
ATOM 1188 C C . LEU A 1 156 ? -0.063 10.132 0.316 1.00 95.69 156 LEU A C 1
ATOM 1190 O O . LEU A 1 156 ? 0.362 10.482 1.415 1.00 95.69 156 LEU A O 1
ATOM 1194 N N . TYR A 1 157 ? 0.725 9.721 -0.666 1.00 94.69 157 TYR A N 1
ATOM 1195 C CA . TYR A 1 157 ? 2.130 9.400 -0.463 1.00 94.69 157 TYR A CA 1
ATOM 1196 C C . TYR A 1 157 ? 3.007 10.148 -1.445 1.00 94.69 157 TYR A C 1
ATOM 1198 O O . TYR A 1 157 ? 2.683 10.221 -2.627 1.00 94.69 157 TYR A O 1
ATOM 1206 N N . GLY A 1 158 ? 4.127 10.671 -0.954 1.00 93.19 158 GLY A N 1
ATOM 1207 C CA . GLY A 1 158 ? 5.254 11.018 -1.809 1.00 93.19 158 GLY A CA 1
ATOM 1208 C C . GLY A 1 158 ? 6.119 9.782 -2.024 1.00 93.19 158 GLY A C 1
ATOM 1209 O O . GLY A 1 158 ? 6.281 8.985 -1.094 1.00 93.19 158 GLY A O 1
ATOM 1210 N N . THR A 1 159 ? 6.674 9.631 -3.223 1.00 91.06 159 THR A N 1
ATOM 1211 C CA . THR A 1 159 ? 7.580 8.529 -3.558 1.00 91.06 159 THR A CA 1
ATOM 1212 C C . THR A 1 159 ? 8.914 9.023 -4.076 1.00 91.06 159 THR A C 1
ATOM 1214 O O . THR A 1 159 ? 9.016 10.104 -4.661 1.00 91.06 159 THR A O 1
ATOM 1217 N N . ALA A 1 160 ? 9.946 8.227 -3.829 1.00 90.12 160 ALA A N 1
ATOM 1218 C CA . ALA A 1 160 ? 11.265 8.395 -4.409 1.00 90.12 160 ALA A CA 1
ATOM 1219 C C . ALA A 1 160 ? 11.902 7.018 -4.605 1.00 90.12 160 ALA A C 1
ATOM 1221 O O . ALA A 1 160 ? 11.862 6.174 -3.705 1.00 90.12 160 ALA A O 1
ATOM 1222 N N . GLY A 1 161 ? 12.506 6.793 -5.763 1.00 86.75 161 GLY A N 1
ATOM 1223 C CA . GLY A 1 161 ? 13.002 5.477 -6.125 1.00 86.75 161 GLY A CA 1
ATOM 1224 C C . GLY A 1 161 ? 13.872 5.472 -7.367 1.00 86.75 161 GLY A C 1
ATOM 1225 O O . GLY A 1 161 ? 14.477 6.479 -7.749 1.00 86.75 161 GLY A O 1
ATOM 1226 N N . SER A 1 162 ? 13.942 4.296 -7.976 1.00 81.81 162 SER A N 1
ATOM 1227 C CA . SER A 1 162 ? 14.637 4.080 -9.235 1.00 81.81 162 SER A CA 1
ATOM 1228 C C . SER A 1 162 ? 13.812 3.198 -10.157 1.00 81.81 162 SER A C 1
ATOM 1230 O O . SER A 1 162 ? 13.396 2.104 -9.764 1.00 81.81 162 SER A O 1
ATOM 1232 N N . ALA A 1 163 ? 13.676 3.630 -11.405 1.00 80.25 163 ALA A N 1
ATOM 1233 C CA . ALA A 1 163 ? 13.233 2.785 -12.496 1.00 80.25 163 ALA A CA 1
ATOM 1234 C C . ALA A 1 163 ? 14.451 2.168 -13.190 1.00 80.25 163 ALA A C 1
ATOM 1236 O O . ALA A 1 163 ? 15.512 2.784 -13.302 1.00 80.25 163 ALA A O 1
ATOM 1237 N N . SER A 1 164 ? 14.299 0.935 -13.650 1.00 77.69 164 SER A N 1
ATOM 1238 C CA . SER A 1 164 ? 15.255 0.236 -14.495 1.00 77.69 164 SER A CA 1
ATOM 1239 C C . SER A 1 164 ? 14.538 -0.282 -15.732 1.00 77.69 164 SER A C 1
ATOM 1241 O O . SER A 1 164 ? 13.472 -0.889 -15.626 1.00 77.69 164 SER A O 1
ATOM 1243 N N . VAL A 1 165 ? 15.113 -0.011 -16.898 1.00 77.19 165 VAL A N 1
ATOM 1244 C CA . VAL A 1 165 ? 14.598 -0.441 -18.197 1.00 77.19 165 VAL A CA 1
ATOM 1245 C C . VAL A 1 165 ? 15.641 -1.345 -18.828 1.00 77.19 165 VAL A C 1
ATOM 1247 O O . VAL A 1 165 ? 16.781 -0.937 -19.056 1.00 77.19 165 VAL A O 1
ATOM 1250 N N . THR A 1 166 ? 15.262 -2.584 -19.108 1.00 78.94 166 THR A N 1
ATOM 1251 C CA . THR A 1 166 ? 16.104 -3.566 -19.785 1.00 78.94 166 THR A CA 1
ATOM 1252 C C . THR A 1 166 ? 15.546 -3.812 -21.176 1.00 78.94 166 THR A C 1
ATOM 1254 O O . THR A 1 166 ? 14.403 -4.223 -21.330 1.00 78.94 166 THR A O 1
ATOM 1257 N N . SER A 1 167 ? 16.352 -3.553 -22.205 1.00 75.56 167 SER A N 1
ATOM 1258 C CA . SER A 1 167 ? 15.971 -3.763 -23.600 1.00 75.56 167 SER A CA 1
ATOM 1259 C C . SER A 1 167 ? 16.922 -4.727 -24.290 1.00 75.56 167 SER A C 1
ATOM 1261 O O . SE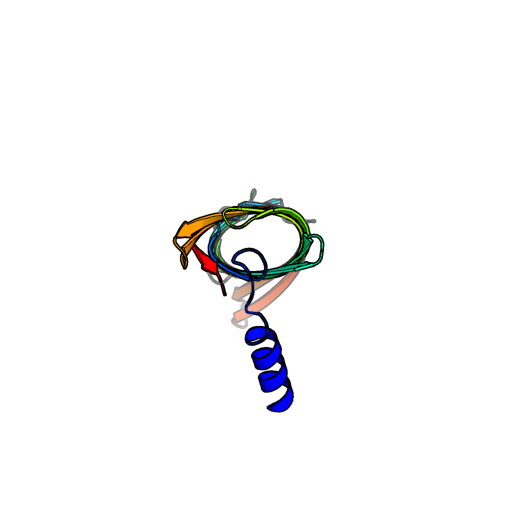R A 1 167 ? 18.151 -4.619 -24.201 1.00 75.56 167 SER A O 1
ATOM 1263 N N . ASP A 1 168 ? 16.333 -5.670 -25.013 1.00 77.06 168 ASP A N 1
ATOM 1264 C CA . ASP A 1 168 ? 17.066 -6.543 -25.909 1.00 77.06 168 ASP A CA 1
ATOM 1265 C C . ASP A 1 168 ? 17.121 -5.938 -27.312 1.00 77.06 168 ASP A C 1
ATOM 1267 O O . ASP A 1 168 ? 16.097 -5.597 -27.902 1.00 77.06 168 ASP A O 1
ATOM 1271 N N . TYR A 1 169 ? 18.318 -5.855 -27.887 1.00 67.38 169 TYR A N 1
ATOM 1272 C CA . TYR A 1 169 ? 18.519 -5.364 -29.246 1.00 67.38 169 TYR A CA 1
ATOM 1273 C C . TYR A 1 169 ? 19.376 -6.325 -30.065 1.00 67.38 169 TYR A C 1
ATOM 1275 O O . TYR A 1 169 ? 20.313 -6.967 -29.580 1.00 67.38 169 TYR A O 1
ATOM 1283 N N . PHE A 1 170 ? 19.039 -6.438 -31.348 1.00 63.16 170 PHE A N 1
ATOM 1284 C CA . PHE A 1 170 ? 19.783 -7.262 -32.290 1.00 63.16 170 PHE A CA 1
ATOM 1285 C C . PHE A 1 170 ? 20.927 -6.453 -32.893 1.00 63.16 170 PHE A C 1
ATOM 1287 O O . PHE A 1 170 ? 20.719 -5.408 -33.508 1.00 63.16 170 PHE A O 1
ATOM 1294 N N . THR A 1 171 ? 22.144 -6.959 -32.734 1.00 64.38 171 THR A N 1
ATOM 1295 C CA . THR A 1 171 ? 23.336 -6.441 -33.407 1.00 64.38 171 THR A CA 1
ATOM 1296 C C . THR A 1 171 ? 23.762 -7.386 -34.526 1.00 64.38 171 THR A C 1
ATOM 1298 O O . THR A 1 171 ? 23.303 -8.526 -34.607 1.00 64.38 171 THR A O 1
ATOM 1301 N N . LEU A 1 172 ? 24.707 -6.944 -35.362 1.00 54.59 172 LEU A N 1
ATOM 1302 C CA . LEU A 1 172 ? 25.336 -7.797 -36.378 1.00 54.59 172 LEU A CA 1
ATOM 1303 C C . LEU A 1 172 ? 26.007 -9.060 -35.783 1.00 54.59 172 LEU A C 1
ATOM 1305 O O . LEU A 1 172 ? 26.256 -10.012 -36.515 1.00 54.59 172 LEU A O 1
ATOM 1309 N N . TYR A 1 173 ? 26.293 -9.065 -34.474 1.00 65.00 173 TYR A N 1
ATOM 1310 C CA . TYR A 1 173 ? 27.002 -10.127 -33.747 1.00 65.00 173 TYR A CA 1
ATOM 1311 C C . TYR A 1 173 ? 26.092 -10.972 -32.839 1.00 65.00 173 TYR A C 1
ATOM 1313 O O . TYR A 1 173 ? 26.587 -11.823 -32.103 1.00 65.00 173 TYR A O 1
ATOM 1321 N N . GLY A 1 174 ? 24.773 -10.760 -32.886 1.00 64.94 174 GLY A N 1
ATOM 1322 C CA . GLY A 1 174 ? 23.796 -11.469 -32.057 1.00 64.94 174 GLY A CA 1
ATOM 1323 C C . GLY A 1 174 ? 22.975 -10.545 -31.157 1.00 64.94 174 GLY A C 1
ATOM 1324 O O . GLY A 1 174 ? 22.995 -9.319 -31.299 1.00 64.94 174 GLY A O 1
ATOM 1325 N N . LYS A 1 175 ? 22.209 -11.159 -30.250 1.00 73.75 175 LYS A N 1
ATOM 1326 C CA . LYS A 1 175 ? 21.352 -10.470 -29.280 1.00 73.75 175 LYS A CA 1
ATOM 1327 C C . LYS A 1 175 ? 22.211 -9.879 -28.156 1.00 73.75 175 LYS A C 1
ATOM 1329 O O . LYS A 1 175 ? 22.970 -10.614 -27.529 1.00 73.75 175 LYS A O 1
ATOM 1334 N N . SER A 1 176 ? 22.057 -8.585 -27.901 1.00 71.94 176 SER A N 1
ATOM 1335 C CA . SER A 1 176 ? 22.678 -7.867 -26.785 1.00 71.94 176 SER A CA 1
ATOM 1336 C C . SER A 1 176 ? 21.596 -7.274 -25.888 1.00 71.94 176 SER A C 1
ATOM 1338 O O . SER A 1 176 ? 20.512 -6.946 -26.366 1.00 71.94 176 SER A O 1
ATOM 1340 N N . THR A 1 177 ? 21.904 -7.112 -24.604 1.00 77.69 177 THR A N 1
ATOM 1341 C CA . THR A 1 177 ? 20.979 -6.566 -23.603 1.00 77.69 177 THR A CA 1
ATOM 1342 C C . THR A 1 177 ? 21.576 -5.289 -23.018 1.00 77.69 177 THR A C 1
ATOM 1344 O O . THR A 1 177 ? 22.747 -5.275 -22.631 1.00 77.69 177 THR A O 1
ATOM 1347 N N . ARG A 1 178 ? 20.790 -4.210 -22.966 1.00 74.12 178 ARG A N 1
ATOM 1348 C CA . ARG A 1 178 ? 21.147 -2.940 -22.313 1.00 74.12 178 ARG A CA 1
ATOM 1349 C C . ARG A 1 178 ? 20.195 -2.707 -21.148 1.00 74.12 178 ARG A C 1
ATOM 1351 O O . ARG A 1 178 ? 18.989 -2.834 -21.329 1.00 74.12 178 ARG A O 1
ATOM 1358 N N . THR A 1 179 ? 20.741 -2.333 -19.993 1.00 77.00 179 THR A N 1
ATOM 1359 C CA . THR A 1 179 ? 19.962 -1.908 -18.825 1.00 77.00 179 THR A CA 1
ATOM 1360 C C . THR A 1 179 ? 20.303 -0.465 -18.497 1.00 77.00 179 THR A C 1
ATOM 1362 O O . THR A 1 179 ? 21.476 -0.133 -18.330 1.00 77.00 179 THR A O 1
ATOM 1365 N N . GLU A 1 180 ? 19.281 0.371 -18.396 1.00 77.06 180 GLU A N 1
ATOM 1366 C CA . GLU A 1 180 ? 19.377 1.769 -17.982 1.00 77.06 180 GLU A CA 1
ATOM 1367 C C . GLU A 1 180 ? 18.631 1.939 -16.667 1.00 77.06 180 GLU A C 1
ATOM 1369 O O . GLU A 1 180 ? 17.646 1.240 -16.427 1.00 77.06 180 GLU A O 1
ATOM 1374 N N . SER A 1 181 ? 19.125 2.806 -15.784 1.00 76.88 181 SER A N 1
ATOM 1375 C CA . SER A 1 181 ? 18.455 3.087 -14.518 1.00 76.88 181 SER A CA 1
ATOM 1376 C C . SER A 1 181 ? 18.462 4.573 -14.229 1.00 76.88 181 SER A C 1
ATOM 1378 O O . SER A 1 181 ? 19.503 5.223 -14.321 1.00 76.88 181 SER A O 1
ATOM 1380 N N . GLU A 1 182 ? 17.295 5.075 -13.845 1.00 79.69 182 GLU A N 1
ATOM 1381 C CA . GLU A 1 182 ? 17.059 6.483 -13.574 1.00 79.69 182 GLU A CA 1
ATOM 1382 C C . GLU A 1 182 ? 16.308 6.662 -12.261 1.00 79.69 182 GLU A C 1
ATOM 1384 O O . GLU A 1 182 ? 15.492 5.827 -11.862 1.00 79.69 182 GLU A O 1
ATOM 1389 N N . GLY A 1 183 ? 16.598 7.770 -11.581 1.00 81.50 183 GLY A N 1
ATOM 1390 C CA . GLY A 1 183 ? 15.857 8.171 -10.393 1.00 81.50 183 GLY A CA 1
ATOM 1391 C C . GLY A 1 183 ? 14.455 8.647 -10.765 1.00 81.50 183 GLY A C 1
ATOM 1392 O O . GLY A 1 183 ? 14.288 9.387 -11.735 1.00 81.50 183 GLY A O 1
ATOM 1393 N N . ASN A 1 184 ? 13.465 8.266 -9.965 1.00 82.00 184 ASN A N 1
ATOM 1394 C CA . ASN A 1 184 ? 12.095 8.745 -10.094 1.00 82.00 184 ASN A CA 1
ATOM 1395 C C . ASN A 1 184 ? 11.576 9.296 -8.763 1.00 82.00 184 ASN A C 1
ATOM 1397 O O . ASN A 1 184 ? 12.067 8.977 -7.677 1.00 82.00 184 ASN A O 1
ATOM 1401 N N . SER A 1 185 ? 10.586 10.175 -8.859 1.00 88.06 185 SER A N 1
ATOM 1402 C CA . SER A 1 185 ? 9.816 10.625 -7.706 1.00 88.06 185 SER A CA 1
ATOM 1403 C C . SER A 1 185 ? 8.402 10.961 -8.133 1.00 88.06 185 SER A C 1
ATOM 1405 O O . SER A 1 185 ? 8.146 11.249 -9.304 1.00 88.06 185 SER A O 1
ATOM 1407 N N . GLY A 1 186 ? 7.472 10.909 -7.194 1.00 88.19 186 GLY A N 1
ATOM 1408 C CA . GLY A 1 186 ? 6.076 11.094 -7.531 1.00 88.19 186 GLY A CA 1
ATOM 1409 C C . GLY A 1 186 ? 5.184 11.281 -6.330 1.00 88.19 186 GLY A C 1
ATOM 1410 O O . GLY A 1 186 ? 5.624 11.409 -5.184 1.00 88.19 186 GLY A O 1
ATOM 1411 N N . ILE A 1 187 ? 3.895 11.320 -6.632 1.00 88.31 187 ILE A N 1
ATOM 1412 C CA . ILE A 1 187 ? 2.829 11.315 -5.644 1.00 88.31 187 ILE A CA 1
ATOM 1413 C C . ILE A 1 187 ? 1.812 10.271 -6.087 1.00 88.31 187 ILE A C 1
ATOM 1415 O O . ILE A 1 187 ? 1.381 10.279 -7.243 1.00 88.31 187 ILE A O 1
ATOM 1419 N N . TYR A 1 188 ? 1.380 9.412 -5.167 1.00 87.38 188 TYR A N 1
ATOM 1420 C CA . TYR A 1 188 ? 0.241 8.536 -5.416 1.00 87.38 188 TYR A CA 1
ATOM 1421 C C . TYR A 1 188 ? -0.802 8.612 -4.308 1.00 87.38 188 TYR A C 1
ATOM 1423 O O . TYR A 1 188 ? -0.509 8.822 -3.127 1.00 87.38 188 TYR A O 1
ATOM 1431 N N . PHE A 1 189 ? -2.052 8.459 -4.728 1.00 90.75 189 PHE A N 1
ATOM 1432 C CA . PHE A 1 189 ? -3.217 8.333 -3.873 1.00 90.75 189 PHE A CA 1
ATOM 1433 C C . PHE A 1 189 ? -3.685 6.881 -3.888 1.00 90.75 189 PHE A C 1
ATOM 1435 O O . PHE A 1 189 ? -3.787 6.266 -4.950 1.00 90.75 189 PHE A O 1
ATOM 1442 N N . ARG A 1 190 ? -3.980 6.329 -2.712 1.00 90.81 190 ARG A N 1
ATOM 1443 C CA . ARG A 1 190 ? -4.350 4.921 -2.558 1.00 90.81 190 ARG A CA 1
ATOM 1444 C C . ARG A 1 190 ? -5.596 4.776 -1.690 1.00 90.81 190 ARG A C 1
ATOM 1446 O O . ARG A 1 190 ? -5.494 4.745 -0.461 1.00 90.81 190 ARG A O 1
ATOM 1453 N N . PRO A 1 191 ? -6.780 4.735 -2.316 1.00 93.50 191 PRO A N 1
ATOM 1454 C CA . PRO A 1 191 ? -8.002 4.311 -1.667 1.00 93.50 191 PRO A CA 1
ATOM 1455 C C . PRO A 1 191 ? -8.019 2.784 -1.549 1.00 93.50 191 PRO A C 1
ATOM 1457 O O . PRO A 1 191 ? -7.670 2.069 -2.491 1.00 93.50 191 PRO A O 1
ATOM 1460 N N . GLU A 1 192 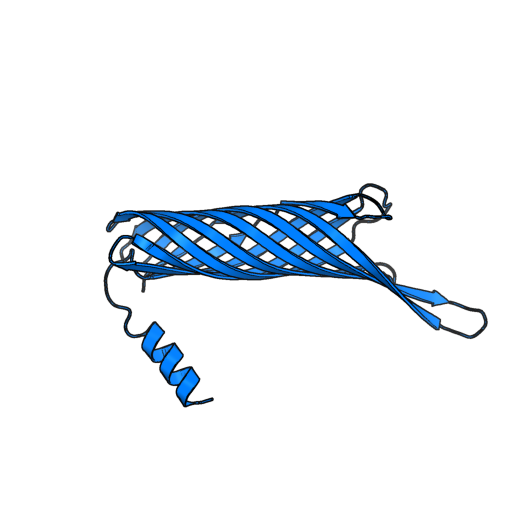? -8.458 2.290 -0.397 1.00 94.94 192 GLU A N 1
ATOM 1461 C CA . GLU A 1 192 ? -8.575 0.861 -0.104 1.00 94.94 192 GLU A CA 1
ATOM 1462 C C . GLU A 1 192 ? -9.906 0.613 0.594 1.00 94.94 192 GLU A C 1
ATOM 1464 O O . GLU A 1 192 ? -10.328 1.410 1.432 1.00 94.94 192 GLU A O 1
ATOM 1469 N N . PHE A 1 193 ? -10.584 -0.481 0.274 1.00 96.12 193 PHE A N 1
ATOM 1470 C CA . PHE A 1 193 ? -11.853 -0.824 0.908 1.00 96.12 193 PHE A CA 1
ATOM 1471 C C . PHE A 1 193 ? -12.062 -2.329 0.944 1.00 96.12 193 PHE A C 1
ATOM 1473 O O . PHE A 1 193 ? -11.598 -3.068 0.074 1.00 96.12 193 PHE A O 1
ATOM 1480 N N 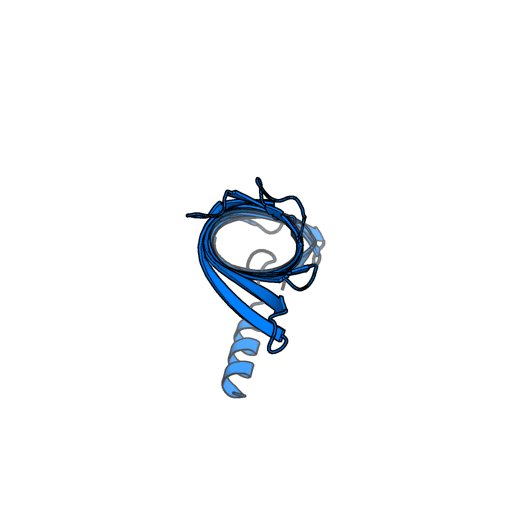. GLY A 1 194 ? -12.808 -2.795 1.940 1.00 94.19 194 GLY A N 1
ATOM 1481 C CA . GLY A 1 194 ? -13.104 -4.214 2.060 1.00 94.19 194 GLY A CA 1
ATOM 1482 C C . GLY A 1 194 ? -13.651 -4.600 3.421 1.00 94.19 194 GLY A C 1
ATOM 1483 O O . GLY A 1 194 ? -14.404 -3.852 4.046 1.00 94.19 194 GLY A O 1
ATOM 1484 N N . ILE A 1 195 ? -13.281 -5.800 3.856 1.00 92.88 195 ILE A N 1
ATOM 1485 C CA . ILE A 1 195 ? -13.787 -6.440 5.067 1.00 92.88 195 ILE A CA 1
ATOM 1486 C C . ILE A 1 195 ? -12.754 -6.320 6.183 1.00 92.88 195 ILE A C 1
ATOM 1488 O O . ILE A 1 195 ? -11.565 -6.553 5.977 1.00 92.88 195 ILE A O 1
ATOM 1492 N N . ALA A 1 196 ? -13.235 -5.989 7.375 1.00 91.44 196 ALA A N 1
ATOM 1493 C CA . ALA A 1 196 ? -12.473 -6.030 8.611 1.00 91.44 196 ALA A CA 1
ATOM 1494 C C . ALA A 1 196 ? -12.848 -7.284 9.410 1.00 91.44 196 ALA A C 1
ATOM 1496 O O . ALA A 1 196 ? -14.028 -7.523 9.682 1.00 91.44 196 ALA A O 1
ATOM 1497 N N . VAL A 1 197 ? -11.847 -8.066 9.799 1.00 88.00 197 VAL A N 1
ATOM 1498 C CA . VAL A 1 197 ? -11.969 -9.231 10.673 1.00 88.00 197 VAL A CA 1
ATOM 1499 C C . VAL A 1 197 ? -11.271 -8.906 11.998 1.00 88.00 197 VAL A C 1
ATOM 1501 O O . VAL A 1 197 ? -10.050 -8.753 12.024 1.00 88.00 197 VAL A O 1
ATOM 1504 N N . PRO A 1 198 ? -12.019 -8.773 13.097 1.00 77.25 198 PRO A N 1
ATOM 1505 C CA . PRO A 1 198 ? -11.466 -8.511 14.424 1.00 77.25 198 PRO A CA 1
ATOM 1506 C C . PRO A 1 198 ? -10.821 -9.770 14.989 1.00 77.25 198 PRO A C 1
ATOM 1508 O O . PRO A 1 198 ? -11.311 -10.873 14.726 1.00 77.25 198 PRO A O 1
ATOM 1511 N N . LEU A 1 199 ? -9.775 -9.590 15.795 1.00 69.69 199 LEU A N 1
ATOM 1512 C CA . LEU A 1 199 ? -9.167 -10.667 16.582 1.00 69.69 199 LEU A CA 1
ATOM 1513 C C . LEU A 1 199 ? -9.752 -10.767 17.994 1.00 69.69 199 LEU A C 1
ATOM 1515 O O . LEU A 1 199 ? -10.169 -9.726 18.551 1.00 69.69 199 LEU A O 1
#

Foldseek 3Di:
DVVVVVVVVCVVPVQPDALQFKKKFWFKKWKWWWKAFPPQAIKIKTWIWTKIKIWGADPPFKIKMKIKIWTWTWIGGPPDPDIWIKIKIKIKMWIWGWPDGDRFKTKIKTWMKIKMWIWTDDPQKIKIWIKIKTWIKIKMWGDPDPFKIKIKMKTKIKIKTKMKIKHWDQDPVGIDIDIDMTIMIIIMMMIIIDMMGGD

Radius of gyration: 19.94 Å; Cα contacts (8 Å, |Δi|>4): 570; chains: 1; bounding box: 48×35×62 Å

Solvent-accessible surface area (backbone atoms only — not comparable to full-atom values): 9367 Å² total; per-residue (Å²): 107,75,70,56,53,51,48,53,50,46,62,65,67,72,45,82,54,58,61,55,32,25,33,40,37,45,34,42,26,47,42,39,35,46,33,46,40,83,83,88,46,41,33,38,39,44,38,49,24,48,30,39,35,44,40,38,36,47,87,94,27,41,28,41,36,42,39,40,35,42,33,44,31,42,40,37,44,72,86,52,97,62,72,32,54,26,39,38,42,34,44,35,41,28,45,37,40,38,86,39,71,44,87,48,38,35,34,33,44,24,50,33,38,35,41,39,39,38,40,29,59,52,96,63,33,38,39,42,33,44,31,39,37,41,31,52,29,41,39,37,38,40,52,78,49,101,63,38,25,40,34,44,35,46,31,48,28,44,35,44,35,38,40,34,43,38,37,63,46,82,51,101,89,45,82,45,77,50,76,49,74,46,59,35,35,35,43,35,39,36,44,31,42,40,40,25,38,48,81

Organism: NCBI:txid744515

Mean predicted aligned error: 9.45 Å

Sequence (199 aa):
MKKLIALAAAILLSSSTLFAENAFHFGLGIPVGSYSGNDDGDFSTSAVDFYADWTRIAERGFTFNLNFAAGSGTLKPKDGNFDFDVDNFAFGAGFGYSFIHNEKMTLTLTGDLGIDILSGSKNSVDITNIEFYIGPKISFTYKIFSHFGLFANAGLYGTAGSASVTSDYFTLYGKSTRTESEGNSGIYFRPEFGIAVPL

pLDDT: mean 81.63, std 14.86, range [38.56, 97.19]